Protein AF-A0A821YMR6-F1 (afdb_monomer_lite)

pLDDT: mean 78.86, std 21.85, range [21.28, 98.44]

Radius of gyration: 24.07 Å; chains: 1; bounding box: 68×60×54 Å

Secondary structure (DSSP, 8-state):
-GGG-TT--EEEEEEHHHHHHHHHHHTT-TTEEEEEEE-S-THHHHHHHTT-TTEEEEESSHHHHHHHHHHHHHHHHHHTTS--PPPGGG-----------------S----HHHHHTT---S----TTTTGGGSPP--HHHHHGGGTTTSTTHHHHHHHHHHT-SS-STT--HHHHHHHHHHT---SSGGGSHHHHHHHHHHTT-HHHHGGGHHHHHHHHHHHHHSPEEEEEEEEEESS--GGG--TT-EEEE-S-EEEES-GGGGGSTTTT-SSSSEEEEEEEEEEEEE-GGGSSSGGG-EEEEPTTEEEEEEEEEE-STTEEEEEEEEPP-S----

Structure (mmCIF, N/CA/C/O backbone):
data_AF-A0A821YMR6-F1
#
_entry.id   AF-A0A821YMR6-F1
#
loop_
_atom_site.group_PDB
_atom_site.id
_atom_site.type_symbol
_atom_site.label_atom_id
_atom_site.label_alt_id
_atom_site.label_comp_id
_atom_site.label_asym_id
_atom_site.label_entity_id
_atom_site.label_seq_id
_atom_site.pdbx_PDB_ins_code
_atom_site.Cartn_x
_atom_site.Cartn_y
_atom_site.Cartn_z
_atom_site.occupancy
_atom_site.B_iso_or_equiv
_atom_site.auth_seq_id
_atom_site.auth_comp_id
_atom_site.auth_asym_id
_atom_site.auth_atom_id
_atom_site.pdbx_PDB_model_num
ATOM 1 N N . PHE A 1 1 ? 23.263 -16.629 26.619 1.00 59.34 1 PHE A N 1
ATOM 2 C CA . PHE A 1 1 ? 22.147 -17.094 25.768 1.00 59.34 1 PHE A CA 1
ATOM 3 C C . PHE A 1 1 ? 22.398 -18.466 25.122 1.00 59.34 1 PHE A C 1
ATOM 5 O O . PHE A 1 1 ? 21.647 -19.379 25.415 1.00 59.34 1 PHE A O 1
ATOM 12 N N . ILE A 1 2 ? 23.428 -18.680 24.284 1.00 58.47 2 ILE A N 1
ATOM 13 C CA . ILE A 1 2 ? 23.652 -20.004 23.637 1.00 58.47 2 ILE A CA 1
ATOM 14 C C . ILE A 1 2 ? 23.765 -21.117 24.685 1.00 58.47 2 ILE A C 1
ATOM 16 O O . ILE A 1 2 ? 23.029 -22.096 24.641 1.00 58.47 2 ILE A O 1
ATOM 20 N N . GLN A 1 3 ? 24.600 -20.910 25.702 1.00 67.75 3 GLN A N 1
ATOM 21 C CA . GLN A 1 3 ? 24.808 -21.868 26.792 1.00 67.75 3 GLN A CA 1
ATOM 22 C C . GLN A 1 3 ? 23.525 -22.209 27.573 1.00 67.75 3 GLN A C 1
ATOM 24 O O . GLN A 1 3 ? 23.424 -23.306 28.110 1.00 67.75 3 GLN A O 1
ATOM 29 N N . SER A 1 4 ? 22.509 -21.333 27.590 1.00 64.88 4 SER A N 1
ATOM 30 C CA . SER A 1 4 ? 21.241 -21.606 28.282 1.00 64.88 4 SER A CA 1
ATOM 31 C C . SER A 1 4 ? 20.283 -22.500 27.479 1.00 64.88 4 SER A C 1
ATOM 33 O O . SER A 1 4 ? 19.196 -22.803 27.962 1.00 64.88 4 SER A O 1
ATOM 35 N N . LYS A 1 5 ? 20.651 -22.933 26.260 1.00 60.31 5 LYS A N 1
ATOM 36 C CA . LYS A 1 5 ? 19.846 -23.818 25.393 1.00 60.31 5 LYS A CA 1
ATOM 37 C C . LYS A 1 5 ? 20.672 -25.027 24.890 1.00 60.31 5 LYS A C 1
ATOM 39 O O . LYS A 1 5 ? 21.009 -25.091 23.707 1.00 60.31 5 LYS A O 1
ATOM 44 N N . PRO A 1 6 ? 21.006 -26.016 25.746 1.00 60.97 6 PRO A N 1
ATOM 45 C CA . PRO A 1 6 ? 21.974 -27.090 25.446 1.00 60.97 6 PRO A CA 1
ATOM 46 C C . PRO A 1 6 ? 21.580 -28.035 24.300 1.00 60.97 6 PRO A C 1
ATOM 48 O O . PRO A 1 6 ? 22.449 -28.624 23.669 1.00 60.97 6 PRO A O 1
ATOM 51 N N . LYS A 1 7 ? 20.282 -28.176 24.002 1.00 61.38 7 LYS A N 1
ATOM 52 C CA . LYS A 1 7 ? 19.762 -29.137 23.008 1.00 61.38 7 LYS A CA 1
ATOM 53 C C . LYS A 1 7 ? 19.418 -28.520 21.645 1.00 61.38 7 LYS A C 1
ATOM 55 O O . LYS A 1 7 ? 18.893 -29.218 20.780 1.00 61.38 7 LYS A O 1
ATOM 60 N N . VAL A 1 8 ? 19.674 -27.224 21.452 1.00 61.06 8 VAL A N 1
ATOM 61 C CA . VAL A 1 8 ? 19.276 -26.494 20.239 1.00 61.06 8 VAL A CA 1
ATOM 62 C C . VAL A 1 8 ? 20.513 -26.168 19.398 1.00 61.06 8 VAL A C 1
ATOM 64 O O . VAL A 1 8 ? 21.416 -25.505 19.909 1.00 61.06 8 VAL A O 1
ATOM 67 N N . PRO A 1 9 ? 20.584 -26.619 18.130 1.00 66.75 9 PRO A N 1
ATOM 68 C CA . PRO A 1 9 ? 21.651 -26.216 17.228 1.00 66.75 9 PRO A CA 1
ATOM 69 C C . PRO A 1 9 ? 21.413 -24.791 16.709 1.00 66.75 9 PRO A C 1
ATOM 71 O O . PRO A 1 9 ? 20.305 -24.450 16.299 1.00 66.75 9 PRO A O 1
ATOM 74 N N . PHE A 1 10 ? 22.468 -23.983 16.674 1.00 70.81 10 PHE A N 1
ATOM 75 C CA . PHE A 1 10 ? 22.462 -22.612 16.178 1.00 70.81 10 PHE A CA 1
ATOM 76 C C . PHE A 1 10 ? 23.208 -22.505 14.852 1.00 70.81 10 PHE A C 1
ATOM 78 O O . PHE A 1 10 ? 24.265 -23.116 14.657 1.00 70.81 10 PHE A O 1
ATOM 85 N N . LEU A 1 11 ? 22.663 -21.694 13.955 1.00 77.56 11 LEU A N 1
ATOM 86 C CA . LEU A 1 11 ? 23.368 -21.139 12.811 1.00 77.56 11 LEU A CA 1
ATOM 87 C C . LEU A 1 11 ? 23.563 -19.649 13.089 1.00 77.56 11 LEU A C 1
ATOM 89 O O . LEU A 1 11 ? 22.612 -18.984 13.493 1.00 77.56 11 LEU A O 1
ATOM 93 N N . ILE A 1 12 ? 24.780 -19.137 12.927 1.00 78.56 12 ILE A N 1
ATOM 94 C CA . ILE A 1 12 ? 25.110 -17.759 13.305 1.00 78.56 12 ILE A CA 1
ATOM 95 C C . ILE A 1 12 ? 25.585 -16.993 12.080 1.00 78.56 12 ILE A C 1
ATOM 97 O O . ILE A 1 12 ? 26.429 -17.480 11.336 1.00 78.56 12 ILE A O 1
ATOM 101 N N . ILE A 1 13 ? 25.075 -15.778 11.904 1.00 83.00 13 ILE A N 1
ATOM 102 C CA . ILE A 1 13 ? 25.558 -14.822 10.908 1.00 83.00 13 ILE A CA 1
ATOM 103 C C . ILE A 1 13 ? 26.282 -13.715 11.670 1.00 83.00 13 ILE A C 1
ATOM 105 O O . ILE A 1 13 ? 25.732 -13.149 12.614 1.00 83.00 13 ILE A O 1
ATOM 109 N N . VAL A 1 14 ? 27.526 -13.431 11.297 1.00 77.94 14 VAL A N 1
ATOM 110 C CA . VAL A 1 14 ? 28.363 -12.423 11.952 1.00 77.94 14 VAL A CA 1
ATOM 111 C C . VAL A 1 14 ? 28.819 -11.398 10.923 1.00 77.94 14 VAL A C 1
ATOM 113 O O . VAL A 1 14 ? 29.285 -11.756 9.845 1.00 77.94 14 VAL A O 1
ATOM 116 N N . SER A 1 15 ? 28.737 -10.114 11.270 1.00 77.56 15 SER A N 1
ATOM 117 C CA . SER A 1 15 ? 29.365 -9.054 10.480 1.00 77.56 15 SER A CA 1
ATOM 118 C C . SER A 1 15 ? 30.865 -9.298 10.333 1.00 77.56 15 SER A C 1
ATOM 120 O O . SER A 1 15 ? 31.538 -9.612 11.320 1.00 77.56 15 SER A O 1
ATOM 122 N N . GLY A 1 16 ? 31.427 -9.039 9.150 1.00 69.62 16 GLY A N 1
ATOM 123 C CA . GLY A 1 16 ? 32.880 -9.027 8.945 1.00 69.62 16 GLY A CA 1
ATOM 124 C C . GLY A 1 16 ? 33.624 -8.212 10.008 1.00 69.62 16 GLY A C 1
ATOM 125 O O . GLY A 1 16 ? 34.594 -8.706 10.586 1.00 69.62 16 GLY A O 1
ATOM 126 N N . ARG A 1 17 ? 33.095 -7.037 10.385 1.00 69.94 17 ARG A N 1
ATOM 127 C CA . ARG A 1 17 ? 33.699 -6.146 11.398 1.00 69.94 17 ARG A CA 1
ATOM 128 C C . ARG A 1 17 ? 33.839 -6.801 12.778 1.00 69.94 17 ARG A C 1
ATOM 130 O O . ARG A 1 17 ? 34.804 -6.531 13.484 1.00 69.94 17 ARG A O 1
ATOM 137 N N . LEU A 1 18 ? 32.904 -7.673 13.157 1.00 73.75 18 LEU A N 1
ATOM 138 C CA . LEU A 1 18 ? 32.861 -8.298 14.486 1.00 73.75 18 LEU A CA 1
ATOM 139 C C . LEU A 1 18 ? 33.377 -9.742 14.500 1.00 73.75 18 LEU A C 1
ATOM 141 O O . LEU A 1 18 ? 33.660 -10.281 15.572 1.00 73.75 18 LEU A O 1
ATOM 145 N N . SER A 1 19 ? 33.528 -10.360 13.327 1.00 76.62 19 SER A N 1
ATOM 146 C CA . SER A 1 19 ? 33.902 -11.769 13.165 1.00 76.62 19 SER A CA 1
ATOM 147 C C . SER A 1 19 ? 35.140 -12.154 13.981 1.00 76.62 19 SER A C 1
ATOM 149 O O . SER A 1 19 ? 35.080 -13.092 14.774 1.00 76.62 19 SER A O 1
ATOM 151 N N . ARG A 1 20 ? 36.222 -11.371 13.888 1.00 80.81 20 ARG A N 1
ATOM 152 C CA . ARG A 1 20 ? 37.493 -11.630 14.587 1.00 80.81 20 ARG A CA 1
ATOM 153 C C . ARG A 1 20 ? 37.401 -11.551 16.110 1.00 80.81 20 ARG A C 1
ATOM 155 O O . ARG A 1 20 ? 38.195 -12.186 16.789 1.00 80.81 20 ARG A O 1
ATOM 162 N N . LYS A 1 21 ? 36.433 -10.803 16.645 1.00 75.06 21 LYS A N 1
ATOM 163 C CA . LYS A 1 21 ? 36.208 -10.681 18.091 1.00 75.06 21 LYS A CA 1
ATOM 164 C C . LYS A 1 21 ? 35.269 -11.766 18.615 1.00 75.06 21 LYS A C 1
ATOM 166 O O . LYS A 1 21 ? 35.456 -12.263 19.719 1.00 75.06 21 LYS A O 1
ATOM 171 N N . ILE A 1 22 ? 34.241 -12.120 17.846 1.00 77.50 22 ILE A N 1
ATOM 172 C CA . ILE A 1 22 ? 33.175 -13.017 18.307 1.00 77.50 22 ILE A CA 1
ATOM 173 C C . ILE A 1 22 ? 33.545 -14.484 18.088 1.00 77.50 22 ILE A C 1
ATOM 175 O O . ILE A 1 22 ? 33.398 -15.285 19.007 1.00 77.50 22 ILE A O 1
ATOM 179 N N . ILE A 1 23 ? 34.034 -14.841 16.898 1.00 82.69 23 ILE A N 1
ATOM 180 C CA . ILE A 1 23 ? 34.231 -16.241 16.492 1.00 82.69 23 ILE A CA 1
ATOM 181 C C . ILE A 1 23 ? 35.179 -17.016 17.419 1.00 82.69 23 ILE A C 1
ATOM 183 O O . ILE A 1 23 ? 34.781 -18.119 17.798 1.00 82.69 23 ILE A O 1
ATOM 187 N N . PRO A 1 24 ? 36.333 -16.475 17.875 1.00 86.50 24 PRO A N 1
ATOM 188 C CA . PRO A 1 24 ? 37.213 -17.173 18.820 1.00 86.50 24 PRO A CA 1
ATOM 189 C C . PRO A 1 24 ? 36.516 -17.606 20.118 1.00 86.50 24 PRO A C 1
ATOM 191 O O . PRO A 1 24 ? 36.874 -18.613 20.708 1.00 86.50 24 PRO A O 1
ATOM 194 N N . ASN A 1 25 ? 35.475 -16.885 20.540 1.00 81.44 25 ASN A N 1
ATOM 195 C CA . ASN A 1 25 ? 34.766 -17.163 21.789 1.00 81.44 25 ASN A CA 1
ATOM 196 C C . ASN A 1 25 ? 33.625 -18.178 21.634 1.00 81.44 25 ASN A C 1
ATOM 198 O O . ASN A 1 25 ? 33.058 -18.623 22.630 1.00 81.44 25 ASN A O 1
ATOM 202 N N . ILE A 1 26 ? 33.230 -18.500 20.398 1.00 78.81 26 ILE A N 1
ATOM 203 C CA . ILE A 1 26 ? 32.030 -19.305 20.141 1.00 78.81 26 ILE A CA 1
ATOM 204 C C . ILE A 1 26 ? 32.294 -20.534 19.268 1.00 78.81 26 ILE A C 1
ATOM 206 O O . ILE A 1 26 ? 31.517 -21.481 19.325 1.00 78.81 26 ILE A O 1
ATOM 210 N N . HIS A 1 27 ? 33.367 -20.571 18.471 1.00 82.50 27 HIS A N 1
ATOM 211 C CA . HIS A 1 27 ? 33.569 -21.637 17.479 1.00 82.50 27 HIS A CA 1
ATOM 212 C C . HIS A 1 27 ? 33.627 -23.049 18.088 1.00 82.50 27 HIS A C 1
ATOM 214 O O . HIS A 1 27 ? 33.231 -24.017 17.439 1.00 82.50 27 HIS A O 1
ATOM 220 N N . GLU A 1 28 ? 34.049 -23.197 19.341 1.00 84.06 28 GLU A N 1
ATOM 221 C CA . GLU A 1 28 ? 34.133 -24.506 19.999 1.00 84.06 28 GLU A CA 1
ATOM 222 C C . GLU A 1 28 ? 32.788 -25.005 20.535 1.00 84.06 28 GLU A C 1
ATOM 224 O O . GLU A 1 28 ? 32.605 -26.210 20.707 1.00 84.06 28 GLU A O 1
ATOM 229 N N . LEU A 1 29 ? 31.795 -24.126 20.710 1.00 79.81 29 LEU A N 1
ATOM 230 C CA . LEU A 1 29 ? 30.510 -24.506 21.298 1.00 79.81 29 LEU A CA 1
ATOM 231 C C . LEU A 1 29 ? 29.825 -25.578 20.444 1.00 79.81 29 LEU A C 1
ATOM 233 O O . LEU A 1 29 ? 29.532 -25.366 19.264 1.00 79.81 29 LEU A O 1
ATOM 237 N N . GLN A 1 30 ? 29.539 -26.734 21.046 1.00 79.75 30 GLN A N 1
ATOM 238 C CA . GLN A 1 30 ? 28.907 -27.876 20.368 1.00 79.75 30 GLN A CA 1
ATOM 239 C C . GLN A 1 30 ? 27.541 -27.526 19.766 1.00 79.75 30 GLN A C 1
ATOM 241 O O . GLN A 1 30 ? 27.125 -28.098 18.765 1.00 79.75 30 GLN A O 1
ATOM 246 N N . GLN A 1 31 ? 26.864 -26.545 20.359 1.00 73.44 31 GLN A N 1
ATOM 247 C CA . GLN A 1 31 ? 25.560 -26.065 19.922 1.00 73.44 31 GLN A CA 1
ATOM 248 C C . GLN A 1 31 ? 25.645 -25.268 18.618 1.00 73.44 31 GLN A C 1
ATOM 250 O O . GLN A 1 31 ? 24.635 -25.093 17.951 1.00 73.44 31 GLN A O 1
ATOM 255 N N . ILE A 1 32 ? 26.819 -24.769 18.228 1.00 79.19 32 ILE A N 1
ATOM 256 C CA . ILE A 1 32 ? 26.974 -24.059 16.960 1.00 79.19 32 ILE A CA 1
ATOM 257 C C . ILE A 1 32 ? 27.183 -25.083 15.858 1.00 79.19 32 ILE A C 1
ATOM 259 O O . ILE A 1 32 ? 28.172 -25.811 15.833 1.00 79.19 32 ILE A O 1
ATOM 263 N N . SER A 1 33 ? 26.229 -25.111 14.936 1.00 77.69 33 SER A N 1
ATOM 264 C CA . SER A 1 33 ? 26.260 -25.975 13.765 1.00 77.69 33 SER A CA 1
ATOM 265 C C . SER A 1 33 ? 27.043 -25.338 12.617 1.00 77.69 33 SER A C 1
ATOM 267 O O . SER A 1 33 ? 27.719 -26.049 11.875 1.00 77.69 33 SER A O 1
ATOM 269 N N . GLY A 1 34 ? 26.976 -24.014 12.464 1.00 80.75 34 GLY A N 1
ATOM 270 C CA . GLY A 1 34 ? 27.631 -23.291 11.379 1.00 80.75 34 GLY A CA 1
ATOM 271 C C . GLY A 1 34 ? 27.639 -21.783 11.585 1.00 80.75 34 GLY A C 1
ATOM 272 O O . GLY A 1 34 ? 26.757 -21.234 12.249 1.00 80.75 34 GLY A O 1
ATOM 273 N N . ILE A 1 35 ? 28.644 -21.133 11.007 1.00 84.25 35 ILE A N 1
ATOM 274 C CA . ILE A 1 35 ? 28.864 -19.690 11.074 1.00 84.25 35 ILE A CA 1
ATOM 275 C C . ILE A 1 35 ? 29.013 -19.141 9.651 1.00 84.25 35 ILE A C 1
ATOM 277 O O . ILE A 1 35 ? 29.785 -19.671 8.854 1.00 84.25 35 ILE A O 1
ATOM 281 N N . TYR A 1 36 ? 28.300 -18.063 9.354 1.00 85.31 36 TYR A N 1
ATOM 282 C CA . TYR A 1 36 ? 28.431 -17.267 8.141 1.00 85.31 36 TYR A CA 1
ATOM 283 C C . TYR A 1 36 ? 29.008 -15.903 8.485 1.00 85.31 36 TYR A C 1
ATOM 285 O O . TYR A 1 36 ? 28.562 -15.266 9.438 1.00 85.31 36 TYR A O 1
ATOM 293 N N . ILE A 1 37 ? 29.988 -15.444 7.713 1.00 82.81 37 ILE A N 1
ATOM 294 C CA . ILE A 1 37 ? 30.511 -14.082 7.830 1.00 82.81 37 ILE A CA 1
ATOM 295 C C . ILE A 1 37 ? 29.933 -13.267 6.681 1.00 82.81 37 ILE A C 1
ATOM 297 O O . ILE A 1 37 ? 30.232 -13.560 5.531 1.00 82.81 37 ILE A O 1
ATOM 301 N N . PHE A 1 38 ? 29.132 -12.248 6.980 1.00 81.31 38 PHE A N 1
ATOM 302 C CA . PHE A 1 38 ? 28.606 -11.335 5.966 1.00 81.31 38 PHE A CA 1
ATOM 303 C C . PHE A 1 38 ? 29.474 -10.074 5.905 1.00 81.31 38 PHE A C 1
ATOM 305 O O . PHE A 1 38 ? 29.615 -9.356 6.904 1.00 81.31 38 PHE A O 1
ATOM 312 N N . CYS A 1 39 ? 30.143 -9.848 4.773 1.00 73.81 39 CYS A N 1
ATOM 313 C CA . CYS A 1 39 ? 31.131 -8.782 4.628 1.00 73.81 39 CYS A CA 1
ATOM 314 C C . CYS A 1 39 ? 31.361 -8.397 3.165 1.00 73.81 39 CYS A C 1
ATOM 316 O O . CYS A 1 39 ? 31.607 -9.263 2.337 1.00 73.81 39 CYS A O 1
ATOM 318 N N . LEU A 1 40 ? 31.429 -7.090 2.890 1.00 70.38 40 LEU A N 1
ATOM 319 C CA . LEU A 1 40 ? 31.759 -6.544 1.567 1.00 70.38 40 LEU A CA 1
ATOM 320 C C . LEU A 1 40 ? 33.207 -6.821 1.116 1.00 70.38 40 LEU A C 1
ATOM 322 O O . LEU A 1 40 ? 33.534 -6.656 -0.052 1.00 70.38 40 LEU A O 1
ATOM 326 N N . ASN A 1 41 ? 34.092 -7.231 2.032 1.00 74.50 41 ASN A N 1
ATOM 327 C CA . ASN A 1 41 ? 35.499 -7.502 1.742 1.00 74.50 41 ASN A CA 1
ATOM 328 C C . ASN A 1 41 ? 35.876 -8.920 2.189 1.00 74.50 41 ASN A C 1
ATOM 330 O O . ASN A 1 41 ? 36.356 -9.144 3.306 1.00 74.50 41 ASN A O 1
ATOM 334 N N . LYS A 1 42 ? 35.639 -9.883 1.293 1.00 80.50 42 LYS A N 1
ATOM 335 C CA . LYS A 1 42 ? 35.897 -11.310 1.517 1.00 80.50 42 LYS A CA 1
ATOM 336 C C . LYS A 1 42 ? 37.366 -11.597 1.841 1.00 80.50 42 LYS A C 1
ATOM 338 O O . LYS A 1 42 ? 37.650 -12.304 2.812 1.00 80.50 42 LYS A O 1
ATOM 343 N N . SER A 1 43 ? 38.287 -10.992 1.091 1.00 78.25 43 SER A N 1
ATOM 344 C CA . SER A 1 43 ? 39.731 -11.243 1.181 1.00 78.25 43 SER A CA 1
ATOM 345 C C . SER A 1 43 ? 40.293 -10.984 2.581 1.00 78.25 43 SER A C 1
ATOM 347 O O . SER A 1 43 ? 41.182 -11.694 3.039 1.00 78.25 43 SER A O 1
ATOM 349 N N . ARG A 1 44 ? 39.722 -10.025 3.326 1.00 77.62 44 ARG A N 1
ATOM 350 C CA . ARG A 1 44 ? 40.140 -9.696 4.703 1.00 77.62 44 ARG A CA 1
ATOM 351 C C . ARG A 1 44 ? 39.913 -10.830 5.715 1.00 77.62 44 ARG A C 1
ATOM 353 O O . ARG A 1 44 ? 40.525 -10.836 6.792 1.00 77.62 44 ARG A O 1
ATOM 360 N N . HIS A 1 45 ? 39.011 -11.759 5.410 1.00 80.56 45 HIS A N 1
ATOM 361 C CA . HIS A 1 45 ? 38.605 -12.829 6.319 1.00 80.56 45 HIS A CA 1
ATOM 362 C C . HIS A 1 45 ? 38.933 -14.229 5.798 1.00 80.56 45 HIS A C 1
ATOM 364 O O . HIS A 1 45 ? 38.889 -15.162 6.593 1.00 80.56 45 HIS A O 1
ATOM 370 N N . GLU A 1 46 ? 39.285 -14.380 4.519 1.00 80.31 46 GLU A N 1
ATOM 371 C CA . GLU A 1 46 ? 39.427 -15.678 3.849 1.00 80.31 46 GLU A CA 1
ATOM 372 C C . GLU A 1 46 ? 40.479 -16.570 4.516 1.00 80.31 46 GLU A C 1
ATOM 374 O O . GLU A 1 46 ? 40.120 -17.621 5.039 1.00 80.31 46 GLU A O 1
ATOM 379 N N . GLU A 1 47 ? 41.724 -16.109 4.630 1.00 83.94 47 GLU A N 1
ATOM 380 C CA . GLU A 1 47 ? 42.816 -16.859 5.270 1.00 83.94 47 GLU A CA 1
ATOM 381 C C . GLU A 1 47 ? 42.546 -17.122 6.762 1.00 83.94 47 GLU A C 1
ATOM 383 O O . GLU A 1 47 ? 42.586 -18.257 7.231 1.00 83.94 47 GLU A O 1
ATOM 388 N N . TRP A 1 48 ? 42.163 -16.082 7.509 1.00 89.06 48 TRP A N 1
ATOM 389 C CA . TRP A 1 48 ? 41.884 -16.189 8.945 1.00 89.06 48 TRP A CA 1
ATOM 390 C C . TRP A 1 48 ? 40.718 -17.137 9.262 1.00 89.06 48 TRP A C 1
ATOM 392 O O . TRP A 1 48 ? 40.704 -17.751 10.327 1.00 89.06 48 TRP A O 1
ATOM 402 N N . SER A 1 49 ? 39.731 -17.257 8.372 1.00 88.25 49 SER A N 1
ATOM 403 C CA . SER A 1 49 ? 38.563 -18.112 8.594 1.00 88.25 49 SER A CA 1
ATOM 404 C C . SER A 1 49 ? 38.868 -19.606 8.480 1.00 88.25 49 SER A C 1
ATOM 406 O O . SER A 1 49 ? 38.166 -20.408 9.093 1.00 88.25 49 SER A O 1
ATOM 408 N N . GLN A 1 50 ? 39.929 -19.985 7.758 1.00 87.81 50 GLN A N 1
ATOM 409 C CA . GLN A 1 50 ? 40.268 -21.387 7.486 1.00 87.81 50 GLN A CA 1
ATOM 410 C C . GLN A 1 50 ? 40.580 -22.183 8.757 1.00 87.81 50 GLN A C 1
ATOM 412 O O . GLN A 1 50 ? 40.326 -23.383 8.809 1.00 87.81 50 GLN A O 1
ATOM 417 N N . GLN A 1 51 ? 41.060 -21.517 9.810 1.00 91.56 51 GLN A N 1
ATOM 418 C CA . GLN A 1 51 ? 41.330 -22.160 11.099 1.00 91.56 51 GLN A CA 1
ATOM 419 C C . GLN A 1 51 ? 40.055 -22.546 11.876 1.00 91.56 51 GLN A C 1
ATOM 421 O O . GLN A 1 51 ? 40.136 -23.265 12.870 1.00 91.56 51 GLN A O 1
ATOM 426 N N . TYR A 1 52 ? 38.872 -22.084 11.450 1.00 91.88 52 TYR A N 1
ATOM 427 C CA . TYR A 1 52 ? 37.605 -22.353 12.129 1.00 91.88 52 TYR A CA 1
ATOM 428 C C . TYR A 1 52 ? 36.700 -23.249 11.270 1.00 91.88 52 TYR A C 1
ATOM 430 O O . TYR A 1 52 ? 35.954 -22.750 10.425 1.00 91.88 52 TYR A O 1
ATOM 438 N N . PRO A 1 53 ? 36.649 -24.568 11.532 1.00 87.69 53 PRO A N 1
ATOM 439 C CA . PRO A 1 53 ? 35.965 -25.532 10.661 1.00 87.69 53 PRO A CA 1
ATOM 440 C C . PRO A 1 53 ? 34.442 -25.343 10.590 1.00 87.69 53 PRO A C 1
ATOM 442 O O . PRO A 1 53 ? 33.787 -25.850 9.685 1.00 87.69 53 PRO A O 1
ATOM 445 N N . LYS A 1 54 ? 33.854 -24.616 11.548 1.00 87.88 54 LYS A N 1
ATOM 446 C CA . LYS A 1 54 ? 32.417 -24.309 11.561 1.00 87.88 54 LYS A CA 1
ATOM 447 C C . LYS A 1 54 ? 32.054 -23.080 10.727 1.00 87.88 54 LYS A C 1
ATOM 449 O O . LYS A 1 54 ? 30.863 -22.804 10.582 1.00 87.88 54 LYS A O 1
ATOM 454 N N . ILE A 1 55 ? 33.024 -22.337 10.190 1.00 90.31 55 ILE A N 1
ATOM 455 C CA . ILE A 1 55 ? 32.738 -21.257 9.243 1.00 90.31 55 ILE A CA 1
ATOM 456 C C . ILE A 1 55 ? 32.393 -21.884 7.892 1.00 90.31 55 ILE A C 1
ATOM 458 O O . ILE A 1 55 ? 33.222 -22.525 7.257 1.00 90.31 55 ILE A O 1
ATOM 462 N N . ARG A 1 56 ? 31.149 -21.697 7.449 1.00 86.06 56 ARG A N 1
ATOM 463 C CA . ARG A 1 56 ? 30.619 -22.286 6.209 1.00 86.06 56 ARG A CA 1
ATOM 464 C C . ARG A 1 56 ? 30.788 -21.383 4.993 1.00 86.06 56 ARG A C 1
ATOM 466 O O . ARG A 1 56 ? 30.709 -21.843 3.851 1.00 86.06 56 ARG A O 1
ATOM 473 N N . GLY A 1 57 ? 31.004 -20.092 5.215 1.00 85.38 57 GLY A N 1
ATOM 474 C CA . GLY A 1 57 ? 31.285 -19.150 4.143 1.00 85.38 57 GLY A CA 1
ATOM 475 C C . GLY A 1 57 ? 31.472 -17.722 4.625 1.00 85.38 57 GLY A C 1
ATOM 476 O O . GLY A 1 57 ? 30.877 -17.300 5.620 1.00 85.38 57 GLY A O 1
ATOM 477 N N . ILE A 1 58 ? 32.284 -16.990 3.869 1.00 87.94 58 ILE A N 1
ATOM 478 C CA . ILE A 1 58 ? 32.343 -15.532 3.893 1.00 87.94 58 ILE A CA 1
ATOM 479 C C . ILE A 1 58 ? 31.609 -15.061 2.650 1.00 87.94 58 ILE A C 1
ATOM 481 O O . ILE A 1 58 ? 31.992 -15.433 1.541 1.00 87.94 58 ILE A O 1
ATOM 485 N N . ILE A 1 59 ? 30.544 -14.303 2.856 1.00 82.88 59 ILE A N 1
ATOM 486 C CA . ILE A 1 59 ? 29.563 -13.977 1.836 1.00 82.88 59 ILE A CA 1
ATOM 487 C C . ILE A 1 59 ? 29.488 -12.464 1.673 1.00 82.88 59 ILE A C 1
ATOM 489 O O . ILE A 1 59 ? 29.392 -11.733 2.662 1.00 82.88 59 ILE A O 1
ATOM 493 N N . VAL A 1 60 ? 29.552 -12.025 0.419 1.00 75.31 60 VAL A N 1
ATOM 494 C CA . VAL A 1 60 ? 29.506 -10.612 0.021 1.00 75.31 60 VAL A CA 1
ATOM 495 C C . VAL A 1 60 ? 28.082 -10.224 -0.359 1.00 75.31 60 VAL A C 1
ATOM 497 O O . VAL A 1 60 ? 27.584 -9.194 0.086 1.00 75.31 60 VAL A O 1
ATOM 500 N N . GLU A 1 61 ? 27.414 -11.095 -1.118 1.00 68.50 61 GLU A N 1
ATOM 501 C CA . GLU A 1 61 ? 26.084 -10.856 -1.668 1.00 68.50 61 GLU A CA 1
ATOM 502 C C . GLU A 1 61 ? 24.983 -11.450 -0.790 1.00 68.50 61 GLU A C 1
ATOM 504 O O . GLU A 1 61 ? 25.041 -12.606 -0.358 1.00 68.50 61 GLU A O 1
ATOM 509 N N . LEU A 1 62 ? 23.935 -10.669 -0.540 1.00 63.94 62 LEU A N 1
ATOM 510 C CA . LEU A 1 62 ? 22.824 -11.087 0.316 1.00 63.94 62 LEU A CA 1
ATOM 511 C C . LEU A 1 62 ? 22.091 -12.318 -0.247 1.00 63.94 62 LEU A C 1
ATOM 513 O O . LEU A 1 62 ? 21.766 -13.244 0.499 1.00 63.94 62 LEU A O 1
ATOM 517 N N . ASP A 1 63 ? 21.889 -12.372 -1.563 1.00 61.00 63 ASP A N 1
ATOM 518 C CA . ASP A 1 63 ? 21.220 -13.500 -2.219 1.00 61.00 63 ASP A CA 1
ATOM 519 C C . ASP A 1 63 ? 22.024 -14.800 -2.104 1.00 61.00 63 ASP A C 1
ATOM 521 O O . ASP A 1 63 ? 21.457 -15.878 -1.887 1.00 61.00 63 ASP A O 1
ATOM 525 N N . GLU A 1 64 ? 23.356 -14.707 -2.169 1.00 71.94 64 GLU A N 1
ATOM 526 C CA . GLU A 1 64 ? 24.246 -15.845 -1.939 1.00 71.94 64 GLU A CA 1
ATOM 527 C C . GLU A 1 64 ? 24.110 -16.345 -0.494 1.00 71.94 64 GLU A C 1
ATOM 529 O O . GLU A 1 64 ? 23.995 -17.553 -0.262 1.00 71.94 64 GLU A O 1
ATOM 534 N N . LEU A 1 65 ? 24.046 -15.426 0.479 1.00 73.19 65 LEU A N 1
ATOM 535 C CA . LEU A 1 65 ? 23.913 -15.764 1.898 1.00 73.19 65 LEU A CA 1
ATOM 536 C C . LEU A 1 65 ? 22.607 -16.521 2.138 1.00 73.19 65 LEU A C 1
ATOM 538 O O . LEU A 1 65 ? 22.604 -17.598 2.739 1.00 73.19 65 LEU A O 1
ATOM 542 N N . ILE A 1 66 ? 21.505 -15.990 1.612 1.00 66.06 66 ILE A N 1
ATOM 543 C CA . ILE A 1 66 ? 20.179 -16.598 1.712 1.00 66.06 66 ILE A CA 1
ATOM 544 C C . ILE A 1 66 ? 20.167 -17.981 1.049 1.00 66.06 66 ILE A C 1
ATOM 546 O O . ILE A 1 66 ? 19.674 -18.948 1.639 1.00 66.06 66 ILE A O 1
ATOM 550 N N . SER A 1 67 ? 20.721 -18.103 -0.160 1.00 67.94 67 SER A N 1
ATOM 551 C CA . SER A 1 67 ? 20.800 -19.372 -0.891 1.00 67.94 67 SER A CA 1
ATOM 552 C C . SER A 1 67 ? 21.558 -20.437 -0.093 1.00 67.94 67 SER A C 1
ATOM 554 O O . SER A 1 67 ? 21.082 -21.569 0.070 1.00 67.94 67 SER A O 1
ATOM 556 N N . LYS A 1 68 ? 22.697 -20.061 0.496 1.00 73.50 68 LYS A N 1
ATOM 557 C CA . LYS A 1 68 ? 23.560 -20.983 1.235 1.00 73.50 68 LYS A CA 1
ATOM 558 C C . LYS A 1 68 ? 22.944 -21.428 2.561 1.00 73.50 68 LYS A C 1
ATOM 560 O O . LYS A 1 68 ? 22.935 -22.621 2.863 1.00 73.50 68 LYS A O 1
ATOM 565 N N . ILE A 1 69 ? 22.301 -20.511 3.285 1.00 74.19 69 ILE A N 1
ATOM 566 C CA . ILE A 1 69 ? 21.540 -20.834 4.501 1.00 74.19 69 ILE A CA 1
ATOM 567 C C . ILE A 1 69 ? 20.386 -21.794 4.187 1.00 74.19 69 ILE A C 1
ATOM 569 O O . ILE A 1 69 ? 20.191 -22.778 4.903 1.00 74.19 69 ILE A O 1
ATOM 573 N N . ARG A 1 70 ? 19.638 -21.565 3.098 1.00 71.00 70 ARG A N 1
ATOM 574 C CA . ARG A 1 70 ? 18.551 -22.468 2.673 1.00 71.00 70 ARG A CA 1
ATOM 575 C C . ARG A 1 70 ? 19.067 -23.860 2.327 1.00 71.00 70 ARG A C 1
ATOM 577 O O . ARG A 1 70 ? 18.443 -24.847 2.719 1.00 71.00 70 ARG A O 1
ATOM 584 N N . SER A 1 71 ? 20.177 -23.943 1.596 1.00 72.06 71 SER A N 1
ATOM 585 C CA . SER A 1 71 ? 20.815 -25.217 1.251 1.00 72.06 71 SER A CA 1
ATOM 586 C C . SER A 1 71 ? 21.188 -26.002 2.508 1.00 72.06 71 SER A C 1
ATOM 588 O O . SER A 1 71 ? 20.806 -27.164 2.667 1.00 72.06 71 SER A O 1
ATOM 590 N N . ASP A 1 72 ? 21.823 -25.330 3.465 1.00 70.06 72 ASP A N 1
ATOM 591 C CA . ASP A 1 72 ? 22.220 -25.938 4.725 1.00 70.06 72 ASP A CA 1
ATOM 592 C C . ASP A 1 72 ? 21.028 -26.426 5.540 1.00 70.06 72 ASP A C 1
ATOM 594 O O . ASP A 1 72 ? 21.017 -27.570 5.986 1.00 70.06 72 ASP A O 1
ATOM 598 N N . LEU A 1 73 ? 19.990 -25.605 5.706 1.00 64.38 73 LEU A N 1
ATOM 599 C CA . LEU A 1 73 ? 18.791 -26.005 6.445 1.00 64.38 73 LEU A CA 1
ATOM 600 C C . LEU A 1 73 ? 18.135 -27.254 5.832 1.00 64.38 73 LEU A C 1
ATOM 602 O O . LEU A 1 73 ? 17.712 -28.150 6.567 1.00 64.38 73 LEU A O 1
ATOM 606 N N . ARG A 1 74 ? 18.116 -27.367 4.495 1.00 63.31 74 ARG A N 1
ATOM 607 C CA . ARG A 1 74 ? 17.621 -28.564 3.793 1.00 63.31 74 ARG A CA 1
ATOM 608 C C . ARG A 1 74 ? 18.486 -29.794 4.072 1.00 63.31 74 ARG A C 1
ATOM 610 O O . ARG A 1 74 ? 17.940 -30.870 4.309 1.00 63.31 74 ARG A O 1
ATOM 617 N N . MET A 1 75 ? 19.810 -29.650 4.068 1.00 62.47 75 MET A N 1
ATOM 618 C CA . MET A 1 75 ? 20.734 -30.744 4.392 1.00 62.47 75 MET A CA 1
ATOM 619 C C . MET A 1 75 ? 20.587 -31.200 5.850 1.00 62.47 75 MET A C 1
ATOM 621 O O . MET A 1 75 ? 20.554 -32.399 6.125 1.00 62.47 75 MET A O 1
ATOM 625 N N . PHE A 1 76 ? 20.397 -30.260 6.782 1.00 59.62 76 PHE A N 1
ATOM 626 C CA . PHE A 1 76 ? 20.127 -30.563 8.191 1.00 59.62 76 PHE A CA 1
ATOM 627 C C . PHE A 1 76 ? 18.817 -31.330 8.394 1.00 59.62 76 PHE A C 1
ATOM 629 O O . PHE A 1 76 ? 18.782 -32.268 9.192 1.00 59.62 76 PHE A O 1
ATOM 636 N N . ALA A 1 77 ? 17.756 -30.967 7.667 1.00 54.28 77 ALA A N 1
ATOM 637 C CA . ALA A 1 77 ? 16.476 -31.672 7.728 1.00 54.28 77 ALA A CA 1
ATOM 638 C C . ALA A 1 77 ? 16.584 -33.113 7.199 1.00 54.28 77 ALA A C 1
ATOM 640 O O . ALA A 1 77 ? 16.053 -34.035 7.815 1.00 54.28 77 ALA A O 1
ATOM 641 N N . LYS A 1 78 ? 17.324 -33.324 6.100 1.00 54.53 78 LYS A N 1
ATOM 642 C CA . LYS A 1 78 ? 17.543 -34.657 5.512 1.00 54.53 78 LYS A CA 1
ATOM 643 C C . LYS A 1 78 ? 18.346 -35.587 6.430 1.00 54.53 78 LYS A C 1
ATOM 645 O O . LYS A 1 78 ? 17.983 -36.749 6.579 1.00 54.53 78 LYS A O 1
ATOM 650 N N . ASN A 1 79 ? 19.385 -35.078 7.093 1.00 54.31 79 ASN A N 1
ATOM 651 C CA . ASN A 1 79 ? 20.280 -35.894 7.926 1.00 54.31 79 ASN A CA 1
ATOM 652 C C . ASN A 1 79 ? 19.667 -36.348 9.265 1.00 54.31 79 ASN A C 1
ATOM 654 O O . ASN A 1 79 ? 20.178 -37.280 9.878 1.00 54.31 79 ASN A O 1
ATOM 658 N N . LYS A 1 80 ? 18.578 -35.721 9.736 1.00 51.75 80 LYS A N 1
ATOM 659 C CA . LYS A 1 80 ? 17.898 -36.100 10.991 1.00 51.75 80 LYS A CA 1
ATOM 660 C C . LYS A 1 80 ? 16.833 -37.195 10.844 1.00 51.75 80 LYS A C 1
ATOM 662 O O . LYS A 1 80 ? 16.200 -37.527 11.842 1.00 51.75 80 LYS A O 1
ATOM 667 N N . GLY A 1 81 ? 16.626 -37.755 9.646 1.00 41.56 81 GLY A N 1
ATOM 668 C CA . GLY A 1 81 ? 15.765 -38.930 9.440 1.00 41.56 81 GLY A CA 1
ATOM 669 C C . GLY A 1 81 ? 14.335 -38.793 9.985 1.00 41.56 81 GLY A C 1
ATOM 670 O O . GLY A 1 81 ? 13.744 -39.776 10.419 1.00 41.56 81 GLY A O 1
ATOM 671 N N . SER A 1 82 ? 13.781 -37.580 10.043 1.00 36.97 82 SER A N 1
ATOM 672 C CA . SER A 1 82 ? 12.455 -37.331 10.610 1.00 36.97 82 SER A CA 1
ATOM 673 C C . SER A 1 82 ? 11.810 -36.101 9.992 1.00 36.97 82 SER A C 1
ATOM 675 O O . SER A 1 82 ? 12.439 -35.054 9.843 1.00 36.97 82 SER A O 1
ATOM 677 N N . THR A 1 83 ? 10.516 -36.230 9.709 1.00 36.59 83 THR A N 1
ATOM 678 C CA . THR A 1 83 ? 9.530 -35.177 9.437 1.00 36.59 83 THR A CA 1
ATOM 679 C C . THR A 1 83 ? 9.348 -34.264 10.660 1.00 36.59 83 THR A C 1
ATOM 681 O O . THR A 1 83 ? 8.263 -34.153 11.229 1.00 36.59 83 THR A O 1
ATOM 684 N N . ALA A 1 84 ? 10.429 -33.638 11.121 1.00 30.42 84 ALA A N 1
ATOM 685 C CA . ALA A 1 84 ? 10.428 -32.739 12.261 1.00 30.42 84 ALA A CA 1
ATOM 686 C C . ALA A 1 84 ? 10.139 -31.311 11.783 1.00 30.42 84 ALA A C 1
ATOM 688 O O . ALA A 1 84 ? 10.994 -30.654 11.187 1.00 30.42 84 ALA A O 1
ATOM 689 N N . LYS A 1 85 ? 8.925 -30.825 12.064 1.00 33.47 85 LYS A N 1
ATOM 690 C CA . LYS A 1 85 ? 8.602 -29.394 12.014 1.00 33.47 85 LYS A CA 1
ATOM 691 C C . LYS A 1 85 ? 9.544 -28.659 12.973 1.00 33.47 85 LYS A C 1
ATOM 693 O O . LYS A 1 85 ? 9.521 -28.900 14.178 1.00 33.47 85 LYS A O 1
ATOM 698 N N . ILE A 1 86 ? 10.389 -27.785 12.434 1.00 32.59 86 ILE A N 1
ATOM 699 C CA . ILE A 1 86 ? 11.230 -26.883 13.223 1.00 32.59 86 ILE A CA 1
ATOM 700 C C . ILE A 1 86 ? 10.294 -25.854 13.866 1.00 32.59 86 ILE A C 1
ATOM 702 O O . ILE A 1 86 ? 9.593 -25.140 13.156 1.00 32.59 86 ILE A O 1
ATOM 706 N N . ALA A 1 87 ? 10.248 -25.794 15.199 1.00 29.48 87 ALA A N 1
ATOM 707 C CA . ALA A 1 87 ? 9.438 -24.803 15.900 1.00 29.48 87 ALA A CA 1
ATOM 708 C C . ALA A 1 87 ? 10.029 -23.384 15.701 1.00 29.48 87 ALA A C 1
ATOM 710 O O . ALA A 1 87 ? 11.228 -23.198 15.957 1.00 29.48 87 ALA A O 1
ATOM 711 N N . PRO A 1 88 ? 9.219 -22.385 15.294 1.00 32.81 88 PRO A N 1
ATOM 712 C CA . PRO A 1 88 ? 9.679 -21.033 14.939 1.00 32.81 88 PRO A CA 1
ATOM 713 C C . PRO A 1 88 ? 10.310 -20.245 16.102 1.00 32.81 88 PRO A C 1
ATOM 715 O O . PRO A 1 88 ? 11.075 -19.314 15.883 1.00 32.81 88 PRO A O 1
ATOM 718 N N . SER A 1 89 ? 10.113 -20.671 17.352 1.00 31.72 89 SER A N 1
ATOM 719 C CA . SER A 1 89 ? 10.638 -20.021 18.565 1.00 31.72 89 SER A CA 1
ATOM 720 C C . SER A 1 89 ? 12.138 -20.242 18.853 1.00 31.72 89 SER A C 1
ATOM 722 O O . SER A 1 89 ? 12.639 -19.845 19.910 1.00 31.72 89 SER A O 1
ATOM 724 N N . SER A 1 90 ? 12.884 -20.889 17.952 1.00 31.39 90 SER A N 1
ATOM 725 C CA . SER A 1 90 ? 14.277 -21.294 18.218 1.00 31.39 90 SER A CA 1
ATOM 726 C C . SER A 1 90 ? 15.342 -20.300 17.740 1.00 31.39 90 SER A C 1
ATOM 728 O O . SER A 1 90 ? 16.511 -20.459 18.094 1.00 31.39 90 SER A O 1
ATOM 730 N N . ILE A 1 91 ? 14.966 -19.265 16.983 1.00 34.91 91 ILE A N 1
ATOM 731 C CA . ILE A 1 91 ? 15.886 -18.219 16.520 1.00 34.91 91 ILE A CA 1
ATOM 732 C C . ILE A 1 91 ? 15.878 -17.096 17.556 1.00 34.91 91 ILE A C 1
ATOM 734 O O . ILE A 1 91 ? 14.840 -16.530 17.876 1.00 34.91 91 ILE A O 1
ATOM 738 N N . THR A 1 92 ? 17.030 -16.787 18.138 1.00 33.28 92 THR A N 1
ATOM 739 C CA . THR A 1 92 ? 17.161 -15.634 19.031 1.00 33.28 92 THR A CA 1
ATOM 740 C C . THR A 1 92 ? 18.454 -14.922 18.685 1.00 33.28 92 THR A C 1
ATOM 742 O O . THR A 1 92 ? 19.535 -15.510 18.748 1.00 33.28 92 THR A O 1
ATOM 745 N N . SER A 1 93 ? 18.324 -13.663 18.284 1.00 34.25 93 SER A N 1
ATOM 746 C CA . SER A 1 93 ? 19.421 -12.729 18.075 1.00 34.25 93 SER A CA 1
ATOM 747 C C . SER A 1 93 ? 20.120 -12.460 19.406 1.00 34.25 93 SER A C 1
ATOM 749 O O . SER A 1 93 ? 19.499 -12.015 20.369 1.00 34.25 93 SER A O 1
ATOM 751 N N . ILE A 1 94 ? 21.421 -12.735 19.481 1.00 30.61 94 ILE A N 1
ATOM 752 C CA . ILE A 1 94 ? 22.246 -12.345 20.628 1.00 30.61 94 ILE A CA 1
ATOM 753 C C . ILE A 1 94 ? 22.852 -10.994 20.287 1.00 30.61 94 ILE A C 1
ATOM 755 O O . ILE A 1 94 ? 23.962 -10.907 19.770 1.00 30.61 94 ILE A O 1
ATOM 759 N N . THR A 1 95 ? 22.103 -9.933 20.545 1.00 30.59 95 THR A N 1
ATOM 760 C CA . THR A 1 95 ? 22.654 -8.583 20.596 1.00 30.59 95 THR A CA 1
ATOM 761 C C . THR A 1 95 ? 23.129 -8.351 22.025 1.00 30.59 95 THR A C 1
ATOM 763 O O . THR A 1 95 ? 22.312 -8.203 22.930 1.00 30.59 95 THR A O 1
ATOM 766 N N . ASN A 1 96 ? 24.444 -8.334 22.261 1.00 29.06 96 ASN A N 1
ATOM 767 C CA . ASN A 1 96 ? 24.967 -7.717 23.481 1.00 29.06 96 ASN A CA 1
ATOM 768 C C . ASN A 1 96 ? 24.798 -6.199 23.334 1.00 29.06 96 ASN A C 1
ATOM 770 O O . ASN A 1 96 ? 25.703 -5.495 22.893 1.00 29.06 96 ASN A O 1
ATOM 774 N N . SER A 1 97 ? 23.613 -5.706 23.682 1.00 31.05 97 SER A N 1
ATOM 775 C CA . SER A 1 97 ? 23.390 -4.317 24.062 1.00 31.05 97 SER A CA 1
ATOM 776 C C . SER A 1 97 ? 24.118 -4.095 25.386 1.00 31.05 97 SER A C 1
ATOM 778 O O . SER A 1 97 ? 23.625 -4.548 26.414 1.00 31.05 97 SER A O 1
ATOM 780 N N . ASN A 1 98 ? 25.339 -3.555 25.328 1.00 26.02 98 ASN A N 1
ATOM 781 C CA . ASN A 1 98 ? 26.019 -2.769 26.371 1.00 26.02 98 ASN A CA 1
ATOM 782 C C . ASN A 1 98 ? 27.495 -2.590 25.981 1.00 26.02 98 ASN A C 1
ATOM 784 O O . ASN A 1 98 ? 28.377 -3.287 26.479 1.00 26.02 98 ASN A O 1
ATOM 788 N N . ALA A 1 99 ? 27.758 -1.666 25.061 1.00 22.77 99 ALA A N 1
ATOM 789 C CA . ALA A 1 99 ? 29.058 -1.013 24.928 1.00 22.77 99 ALA A CA 1
ATOM 790 C C . ALA A 1 99 ? 28.853 0.302 24.170 1.00 22.77 99 ALA A C 1
ATOM 792 O O . ALA A 1 99 ? 28.947 0.359 22.947 1.00 22.77 99 ALA A O 1
ATOM 793 N N . THR A 1 100 ? 28.517 1.348 24.917 1.00 23.98 100 THR A N 1
ATOM 794 C CA . THR A 1 100 ? 28.598 2.737 24.471 1.00 23.98 100 THR A CA 1
ATOM 795 C C . THR A 1 100 ? 30.062 3.049 24.172 1.00 23.98 100 THR A C 1
ATOM 797 O O . THR A 1 100 ? 30.867 3.053 25.097 1.00 23.98 100 THR A O 1
ATOM 800 N N . PHE A 1 101 ? 30.415 3.299 22.912 1.00 21.83 101 PHE A N 1
ATOM 801 C CA . PHE A 1 101 ? 31.634 4.024 22.556 1.00 21.83 101 PHE A CA 1
ATOM 802 C C . PHE A 1 101 ? 31.351 4.906 21.342 1.00 21.83 101 PHE A C 1
ATOM 804 O O . PHE A 1 101 ? 31.082 4.426 20.244 1.00 21.83 101 PHE A O 1
ATOM 811 N N . THR A 1 102 ? 31.369 6.207 21.604 1.00 24.98 102 THR A N 1
ATOM 812 C CA . THR A 1 102 ? 31.466 7.300 20.641 1.00 24.98 102 THR A CA 1
ATOM 813 C C . THR A 1 102 ? 32.811 7.245 19.925 1.00 24.98 102 THR A C 1
ATOM 815 O O . THR A 1 102 ? 33.827 7.222 20.613 1.00 24.98 102 THR A O 1
ATOM 818 N N . THR A 1 103 ? 32.807 7.306 18.595 1.00 21.86 103 THR A N 1
ATOM 819 C CA . THR A 1 103 ? 33.815 8.014 17.786 1.00 21.86 103 THR A CA 1
ATOM 820 C C . THR A 1 103 ? 33.220 8.274 16.406 1.00 21.86 103 THR A C 1
ATOM 822 O O . THR A 1 103 ? 32.906 7.326 15.688 1.00 21.86 103 THR A O 1
ATOM 825 N N . ASP A 1 104 ? 33.030 9.560 16.133 1.00 21.28 104 ASP A N 1
ATOM 826 C CA . ASP A 1 104 ? 33.305 10.288 14.895 1.00 21.28 104 ASP A CA 1
ATOM 827 C C . ASP A 1 104 ? 32.809 9.723 13.556 1.00 21.28 104 ASP A C 1
ATOM 829 O O . ASP A 1 104 ? 33.194 8.659 13.073 1.00 21.28 104 ASP A O 1
ATOM 833 N N . ILE A 1 105 ? 31.934 10.536 12.968 1.00 27.86 105 ILE A N 1
ATOM 834 C CA . ILE A 1 105 ? 31.424 10.476 11.606 1.00 27.86 105 ILE A CA 1
ATOM 835 C C . ILE A 1 105 ? 32.582 10.755 10.647 1.00 27.86 105 ILE A C 1
ATOM 837 O O . ILE A 1 105 ? 33.199 11.810 10.742 1.00 27.86 105 ILE A O 1
ATOM 841 N N . ASP A 1 106 ? 32.793 9.839 9.706 1.00 23.16 106 ASP A N 1
ATOM 842 C CA . ASP A 1 106 ? 33.264 10.147 8.361 1.00 23.16 106 ASP A CA 1
ATOM 843 C C . ASP A 1 106 ? 32.482 9.279 7.362 1.00 23.16 106 ASP A C 1
ATOM 845 O O . ASP A 1 106 ? 32.024 8.174 7.667 1.00 23.16 106 ASP A O 1
ATOM 849 N N . ASP A 1 107 ? 32.278 9.887 6.206 1.00 27.55 107 ASP A N 1
ATOM 850 C CA . ASP A 1 107 ? 31.233 9.703 5.207 1.00 27.55 107 ASP A CA 1
ATOM 851 C C . ASP A 1 107 ? 31.247 8.357 4.442 1.00 27.55 107 ASP A C 1
ATOM 853 O O . ASP A 1 107 ? 32.254 7.654 4.366 1.00 27.55 107 ASP A O 1
ATOM 857 N N . ASP A 1 108 ? 30.102 8.060 3.820 1.00 27.67 108 ASP A N 1
ATOM 858 C CA . ASP A 1 108 ? 29.896 7.102 2.721 1.00 27.67 108 ASP A CA 1
ATOM 859 C C . ASP A 1 108 ? 30.037 5.585 3.009 1.00 27.67 108 ASP A C 1
ATOM 861 O O . ASP A 1 108 ? 31.015 4.925 2.657 1.00 27.67 108 ASP A O 1
ATOM 865 N N . SER A 1 109 ? 29.027 4.991 3.668 1.00 30.44 109 SER A N 1
ATOM 866 C CA . SER A 1 109 ? 28.574 3.581 3.488 1.00 30.44 109 SER A CA 1
ATOM 867 C C . SER A 1 109 ? 27.533 3.145 4.538 1.00 30.44 109 SER A C 1
ATOM 869 O O . SER A 1 109 ? 27.600 2.054 5.113 1.00 30.44 109 SER A O 1
ATOM 871 N N . SER A 1 110 ? 26.519 3.976 4.790 1.00 31.64 110 SER A N 1
ATOM 872 C CA . SER A 1 110 ? 25.434 3.679 5.741 1.00 31.64 110 SER A CA 1
ATOM 873 C C . SER A 1 110 ? 24.358 2.751 5.162 1.00 31.64 110 SER A C 1
ATOM 875 O O . SER A 1 110 ? 23.178 3.076 5.166 1.00 31.64 110 SER A O 1
ATOM 877 N N . ARG A 1 111 ? 24.753 1.557 4.704 1.00 32.75 111 ARG A N 1
ATOM 878 C CA . ARG A 1 111 ? 23.883 0.375 4.823 1.00 32.75 111 ARG A CA 1
ATOM 879 C C . ARG A 1 111 ? 24.224 -0.252 6.163 1.00 32.75 111 ARG A C 1
ATOM 881 O O . ARG A 1 111 ? 25.160 -1.048 6.275 1.00 32.75 111 ARG A O 1
ATOM 888 N N . THR A 1 112 ? 23.574 0.233 7.216 1.00 33.22 112 THR A N 1
ATOM 889 C CA . THR A 1 112 ? 23.821 -0.251 8.570 1.00 33.22 112 THR A CA 1
ATOM 890 C C . THR A 1 112 ? 23.463 -1.732 8.643 1.00 33.22 112 THR A C 1
ATOM 892 O O . THR A 1 112 ? 22.609 -2.249 7.928 1.00 33.22 112 THR A O 1
ATOM 895 N N . LEU A 1 113 ? 24.170 -2.452 9.508 1.00 32.75 113 LEU A N 1
ATOM 896 C CA . LEU A 1 113 ? 24.026 -3.893 9.715 1.00 32.75 113 LEU A CA 1
ATOM 897 C C . LEU A 1 113 ? 22.578 -4.324 10.044 1.00 32.75 113 LEU A C 1
ATOM 899 O O . LEU A 1 113 ? 22.248 -5.496 9.894 1.00 32.75 113 LEU A O 1
ATOM 903 N N .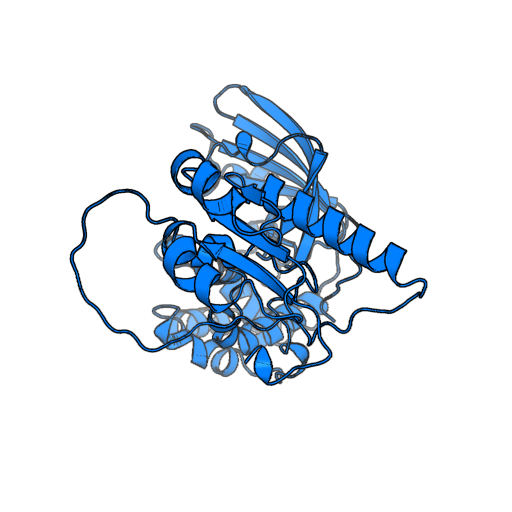 GLU A 1 114 ? 21.727 -3.386 10.466 1.00 33.69 114 GLU A N 1
ATOM 904 C CA . GLU A 1 114 ? 20.290 -3.574 10.688 1.00 33.69 114 GLU A CA 1
ATOM 905 C C . GLU A 1 114 ? 19.542 -3.938 9.394 1.00 33.69 114 GLU A C 1
ATOM 907 O O . GLU A 1 114 ? 18.756 -4.886 9.410 1.00 33.69 114 GLU A O 1
ATOM 912 N N . ASP A 1 115 ? 19.878 -3.315 8.259 1.00 31.95 115 ASP A N 1
ATOM 913 C CA . ASP A 1 115 ? 19.264 -3.613 6.953 1.00 31.95 115 ASP A CA 1
ATOM 914 C C . ASP A 1 115 ? 19.641 -5.014 6.445 1.00 31.95 115 ASP A C 1
ATOM 916 O O . ASP A 1 115 ? 18.830 -5.725 5.845 1.00 31.95 115 ASP A O 1
ATOM 920 N N . ALA A 1 116 ? 20.871 -5.453 6.733 1.00 31.05 116 ALA A N 1
ATOM 921 C CA . ALA A 1 116 ? 21.360 -6.785 6.373 1.00 31.05 116 ALA A CA 1
ATOM 922 C C . ALA A 1 116 ? 20.821 -7.895 7.296 1.00 31.05 116 ALA A C 1
ATOM 924 O O . ALA A 1 116 ? 20.777 -9.064 6.911 1.00 31.05 116 ALA A O 1
ATOM 925 N N . MET A 1 117 ? 20.421 -7.550 8.525 1.00 30.47 117 MET A N 1
ATOM 926 C CA . MET A 1 117 ? 19.836 -8.489 9.487 1.00 30.47 117 MET A CA 1
ATOM 927 C C . MET A 1 117 ? 18.321 -8.649 9.310 1.00 30.47 117 MET A C 1
ATOM 929 O O . MET A 1 117 ? 17.792 -9.711 9.641 1.00 30.47 117 MET A O 1
ATOM 933 N N . ALA A 1 118 ? 17.634 -7.659 8.733 1.00 32.22 118 ALA A N 1
ATOM 934 C CA . ALA A 1 118 ? 16.209 -7.744 8.408 1.00 32.22 118 ALA A CA 1
ATOM 935 C C . ALA A 1 118 ? 15.893 -8.796 7.322 1.00 32.22 118 ALA A C 1
ATOM 937 O O . ALA A 1 118 ? 14.787 -9.326 7.265 1.00 32.22 118 ALA A O 1
ATOM 938 N N . THR A 1 119 ? 16.868 -9.165 6.487 1.00 32.66 119 THR A N 1
ATOM 939 C CA . THR A 1 119 ? 16.646 -9.981 5.279 1.00 32.66 119 THR A CA 1
ATOM 940 C C . THR A 1 119 ? 16.954 -11.475 5.422 1.00 32.66 119 THR A C 1
ATOM 942 O O . THR A 1 119 ? 16.813 -12.231 4.460 1.00 32.66 119 THR A O 1
ATOM 945 N N . VAL A 1 120 ? 17.288 -11.957 6.624 1.00 31.42 120 VAL A N 1
ATOM 946 C CA . VAL A 1 120 ? 17.404 -13.401 6.903 1.00 31.42 120 VAL A CA 1
ATOM 947 C C . VAL A 1 120 ? 16.535 -13.804 8.098 1.00 31.42 120 VAL A C 1
ATOM 949 O O . VAL A 1 120 ? 17.002 -14.386 9.074 1.00 31.42 120 VAL A O 1
ATOM 952 N N . SER A 1 121 ? 15.231 -13.540 7.997 1.00 32.22 121 SER A N 1
ATOM 953 C CA . SER A 1 121 ? 14.215 -14.322 8.706 1.00 32.22 121 SER A CA 1
ATOM 954 C C . SER A 1 121 ? 13.582 -15.289 7.707 1.00 32.22 121 SER A C 1
ATOM 956 O O . SER A 1 121 ? 12.776 -14.907 6.866 1.00 32.22 121 SER A O 1
ATOM 958 N N . ILE A 1 122 ? 14.024 -16.550 7.723 1.00 32.91 122 ILE A N 1
ATOM 959 C CA . ILE A 1 122 ? 13.527 -17.599 6.810 1.00 32.91 122 ILE A CA 1
ATOM 960 C C . ILE A 1 122 ? 12.394 -18.420 7.448 1.00 32.91 122 ILE A C 1
ATOM 962 O O . ILE A 1 122 ? 11.868 -19.321 6.809 1.00 32.91 122 ILE A O 1
ATOM 966 N N . ASN A 1 123 ? 11.931 -18.076 8.650 1.00 32.44 123 ASN A N 1
ATOM 967 C CA . ASN A 1 123 ? 10.690 -18.631 9.182 1.00 32.44 123 ASN A CA 1
ATOM 968 C C . ASN A 1 123 ? 9.773 -17.486 9.590 1.00 32.44 123 ASN A C 1
ATOM 970 O O . ASN A 1 123 ? 10.136 -16.666 10.427 1.00 32.44 123 ASN A O 1
ATOM 974 N N . ASP A 1 124 ? 8.610 -17.488 8.949 1.00 34.03 124 ASP A N 1
ATOM 975 C CA . ASP A 1 124 ? 7.544 -16.504 9.009 1.00 34.03 124 ASP A CA 1
ATOM 976 C C . ASP A 1 124 ? 7.956 -15.158 8.404 1.00 34.03 124 ASP A C 1
ATOM 978 O O . ASP A 1 124 ? 8.652 -14.343 9.006 1.00 34.03 124 ASP A O 1
ATOM 982 N N . MET A 1 125 ? 7.444 -14.888 7.200 1.00 37.28 125 MET A N 1
ATOM 983 C CA . MET A 1 125 ? 7.074 -13.525 6.828 1.00 37.28 125 MET A CA 1
ATOM 984 C C . MET A 1 125 ? 5.981 -13.152 7.834 1.00 37.28 125 MET A C 1
ATOM 986 O O . MET A 1 125 ? 4.795 -13.340 7.574 1.00 37.28 125 MET A O 1
ATOM 990 N N . THR A 1 126 ? 6.390 -12.835 9.066 1.00 48.94 126 THR A N 1
ATOM 991 C CA . THR A 1 126 ? 5.466 -12.495 10.131 1.00 48.94 126 THR A CA 1
ATOM 992 C C . THR A 1 126 ? 4.738 -11.289 9.617 1.00 48.94 126 THR A C 1
ATOM 994 O O . THR A 1 126 ? 5.388 -10.296 9.276 1.00 48.94 126 THR A O 1
ATOM 997 N N . CYS A 1 127 ? 3.426 -11.415 9.484 1.00 58.62 127 CYS A N 1
ATOM 998 C CA . CYS A 1 127 ? 2.625 -10.336 8.979 1.00 58.62 127 CYS A CA 1
ATOM 999 C C . CYS A 1 127 ? 2.979 -9.087 9.807 1.00 58.62 127 CYS A C 1
ATOM 1001 O O . CYS A 1 127 ? 2.974 -9.158 11.041 1.00 58.62 127 CYS A O 1
ATOM 1003 N N . PRO A 1 128 ? 3.353 -7.953 9.193 1.00 62.81 128 PRO A N 1
ATOM 1004 C CA . PRO A 1 128 ? 3.623 -6.735 9.951 1.00 62.81 128 PRO A CA 1
ATOM 1005 C C . PRO A 1 128 ? 2.392 -6.287 10.753 1.00 62.81 128 PRO A C 1
ATOM 1007 O O . PRO A 1 128 ? 2.519 -5.529 11.710 1.00 62.81 128 PRO A O 1
ATOM 1010 N N . PHE A 1 129 ? 1.218 -6.811 10.389 1.00 67.81 129 PHE A N 1
ATOM 1011 C CA . PHE A 1 129 ? -0.052 -6.650 11.077 1.00 67.81 129 PHE A CA 1
ATOM 1012 C C . PHE A 1 129 ? -0.318 -7.718 12.151 1.00 67.81 129 PHE A C 1
ATOM 1014 O O . PHE A 1 129 ? -1.425 -7.759 12.671 1.00 67.81 129 PHE A O 1
ATOM 1021 N N . ASP A 1 130 ? 0.633 -8.588 12.511 1.00 64.62 130 ASP A N 1
ATOM 1022 C CA . ASP A 1 130 ? 0.459 -9.502 13.647 1.00 64.62 130 ASP A CA 1
ATOM 1023 C C . ASP A 1 130 ? -0.058 -8.706 14.857 1.00 64.62 130 ASP A C 1
ATOM 1025 O O . ASP A 1 130 ? 0.543 -7.705 15.235 1.00 64.62 130 ASP A O 1
ATOM 1029 N N . GLU A 1 131 ? -1.163 -9.165 15.456 1.00 71.69 131 GLU A N 1
ATOM 1030 C CA . GLU A 1 131 ? -1.900 -8.517 16.559 1.00 71.69 131 GLU A CA 1
ATOM 1031 C C . GLU A 1 131 ? -2.967 -7.483 16.170 1.00 71.69 131 GLU A C 1
ATOM 1033 O O . GLU A 1 131 ? -3.749 -7.126 17.050 1.00 71.69 131 GLU A O 1
ATOM 1038 N N . TYR A 1 132 ? -3.106 -7.073 14.902 1.00 78.31 132 TYR A N 1
ATOM 1039 C CA . TYR A 1 132 ? -4.156 -6.113 14.517 1.00 78.31 132 TYR A CA 1
ATOM 1040 C C . TYR A 1 132 ? -5.568 -6.639 14.833 1.00 78.31 132 TYR A C 1
ATOM 1042 O O . TYR A 1 132 ? -6.402 -5.889 15.327 1.00 78.31 132 TYR A O 1
ATOM 1050 N N . ASP A 1 133 ? -5.811 -7.942 14.664 1.00 78.19 133 ASP A N 1
ATOM 1051 C CA . ASP A 1 133 ? -7.087 -8.595 15.000 1.00 78.19 133 ASP A CA 1
ATOM 1052 C C . ASP A 1 133 ? -7.419 -8.590 16.495 1.00 78.19 133 ASP A C 1
ATOM 1054 O O . ASP A 1 133 ? -8.567 -8.792 16.884 1.00 78.19 133 ASP A O 1
ATOM 1058 N N . LYS A 1 134 ? -6.418 -8.372 17.355 1.00 83.81 134 LYS A N 1
ATOM 1059 C CA . LYS A 1 134 ? -6.616 -8.257 18.807 1.00 83.81 134 LYS A CA 1
ATOM 1060 C C . LYS A 1 134 ? -7.019 -6.841 19.214 1.00 83.81 134 LYS A C 1
ATOM 1062 O O . LYS A 1 134 ? -7.387 -6.626 20.367 1.00 83.81 134 LYS A O 1
ATOM 1067 N N . VAL A 1 135 ? -6.906 -5.881 18.300 1.00 88.94 135 VAL A N 1
ATOM 1068 C CA . VAL A 1 135 ? -7.246 -4.484 18.536 1.00 88.94 135 VAL A CA 1
ATOM 1069 C C . VAL A 1 135 ? -8.741 -4.286 18.304 1.00 88.94 135 VAL A C 1
ATOM 1071 O O . VAL A 1 135 ? -9.308 -4.747 17.314 1.00 88.94 135 VAL A O 1
ATOM 1074 N N . SER A 1 136 ? -9.400 -3.593 19.231 1.00 90.81 136 SER A N 1
ATOM 1075 C CA . SER A 1 136 ? -10.805 -3.223 19.080 1.00 90.81 136 SER A CA 1
ATOM 1076 C C . SER A 1 136 ? -10.979 -2.199 17.961 1.00 90.81 136 SER A C 1
ATOM 1078 O O . SER A 1 136 ? -10.176 -1.276 17.822 1.00 90.81 136 SER A O 1
ATOM 1080 N N . ILE A 1 137 ? -12.071 -2.321 17.211 1.00 94.50 137 ILE A N 1
ATOM 1081 C CA . ILE A 1 137 ? -12.535 -1.250 16.326 1.00 94.50 137 ILE A CA 1
ATOM 1082 C C . ILE A 1 137 ? -12.968 -0.076 17.217 1.00 94.50 137 ILE A C 1
ATOM 1084 O O . ILE A 1 137 ? -13.685 -0.274 18.198 1.00 94.50 137 ILE A O 1
ATOM 1088 N N . VAL A 1 138 ? -12.493 1.124 16.897 1.00 96.81 138 VAL A N 1
ATOM 1089 C CA . VAL A 1 138 ? -12.690 2.364 17.667 1.00 96.81 138 VAL A CA 1
ATOM 1090 C C . VAL A 1 138 ? -13.089 3.508 16.727 1.00 96.81 138 VAL A C 1
ATOM 1092 O O . VAL A 1 138 ? -13.050 3.325 15.510 1.00 96.81 138 VAL A O 1
ATOM 1095 N N . SER A 1 139 ? -13.470 4.674 17.265 1.00 97.94 139 SER A N 1
ATOM 1096 C CA . SER A 1 139 ? -13.761 5.852 16.426 1.00 97.94 139 SER A CA 1
ATOM 1097 C C . SER A 1 139 ? -12.511 6.334 15.685 1.00 97.94 139 SER A C 1
ATOM 1099 O O . SER A 1 139 ? -11.388 6.015 16.089 1.00 97.94 139 SER A O 1
ATOM 1101 N N . LEU A 1 140 ? -12.676 7.143 14.632 1.00 98.19 140 LEU A N 1
ATOM 1102 C CA . LEU A 1 140 ? -11.530 7.644 13.868 1.00 98.19 140 LEU A CA 1
ATOM 1103 C C . LEU A 1 140 ? -10.560 8.452 14.747 1.00 98.19 140 LEU A C 1
ATOM 1105 O O . LEU A 1 140 ? -9.352 8.258 14.652 1.00 98.19 140 LEU A O 1
ATOM 1109 N N . GLU A 1 141 ? -11.064 9.293 15.653 1.00 98.06 141 GLU A N 1
ATOM 1110 C CA . GLU A 1 141 ? -10.244 10.077 16.588 1.00 98.06 141 GLU A CA 1
ATOM 1111 C C . GLU A 1 141 ? -9.394 9.180 17.489 1.00 98.06 141 GLU A C 1
ATOM 1113 O O . GLU A 1 141 ? -8.194 9.401 17.653 1.00 98.06 141 GLU A O 1
ATOM 1118 N N . GLN A 1 142 ? -10.008 8.139 18.057 1.00 97.94 142 GLN A N 1
ATOM 1119 C CA . GLN A 1 142 ? -9.306 7.166 18.892 1.00 97.94 142 GLN A CA 1
ATOM 1120 C C . GLN A 1 142 ? -8.282 6.377 18.072 1.00 97.94 142 GLN A C 1
ATOM 1122 O O . GLN A 1 142 ? -7.192 6.082 18.565 1.00 97.94 142 GLN A O 1
ATOM 1127 N N . ALA A 1 143 ? -8.614 6.069 16.817 1.00 98.19 143 ALA A N 1
ATOM 1128 C CA . ALA A 1 143 ? -7.760 5.313 15.920 1.00 98.19 143 ALA A CA 1
ATOM 1129 C C . ALA A 1 143 ? -6.477 6.064 15.537 1.00 98.19 143 ALA A C 1
ATOM 1131 O O . ALA A 1 143 ? -5.423 5.439 15.400 1.00 98.19 143 ALA A O 1
ATOM 1132 N N . VAL A 1 144 ? -6.554 7.392 15.400 1.00 98.44 144 VAL A N 1
ATOM 1133 C CA . VAL A 1 144 ? -5.406 8.237 15.039 1.00 98.44 144 VAL A CA 1
ATOM 1134 C C . VAL A 1 144 ? -4.682 8.853 16.235 1.00 98.44 144 VAL A C 1
ATOM 1136 O O . VAL A 1 144 ? -3.593 9.392 16.057 1.00 98.44 144 VAL A O 1
ATOM 1139 N N . ALA A 1 145 ? -5.228 8.785 17.453 1.00 98.06 145 ALA A N 1
ATOM 1140 C CA . ALA A 1 145 ? -4.614 9.401 18.634 1.00 98.06 145 ALA A CA 1
ATOM 1141 C C . ALA A 1 145 ? -3.124 9.020 18.844 1.00 98.06 145 ALA A C 1
ATOM 1143 O O . ALA A 1 145 ? -2.315 9.914 19.131 1.00 98.06 145 ALA A O 1
ATOM 1144 N N . PRO A 1 146 ? -2.693 7.752 18.633 1.00 97.81 146 PRO A N 1
ATOM 1145 C CA . PRO A 1 146 ? -1.277 7.377 18.718 1.00 97.81 146 PRO A CA 1
ATOM 1146 C C . PRO A 1 146 ? -0.384 7.999 17.631 1.00 97.81 146 PRO A C 1
ATOM 1148 O O . PRO A 1 146 ? 0.838 7.999 17.773 1.00 97.81 146 PRO A O 1
ATOM 1151 N N . LEU A 1 147 ? -0.974 8.517 16.551 1.00 98.19 147 LEU A N 1
ATOM 1152 C CA . LEU A 1 147 ? -0.285 9.065 15.380 1.00 98.19 147 LEU A CA 1
ATOM 1153 C C . LEU A 1 147 ? 0.010 10.564 15.496 1.00 98.19 147 LEU A C 1
ATOM 1155 O O . LEU A 1 147 ? 0.693 11.105 14.634 1.00 98.19 147 LEU A O 1
ATOM 1159 N N . SER A 1 148 ? -0.434 11.232 16.564 1.00 95.62 148 SER A N 1
ATOM 1160 C CA . SER A 1 148 ? -0.258 12.682 16.785 1.00 95.62 148 SER A CA 1
ATOM 1161 C C . SER A 1 148 ? 1.190 13.185 16.716 1.00 95.62 148 SER A C 1
ATOM 1163 O O . SER A 1 148 ? 1.418 14.350 16.413 1.00 95.62 148 SER A O 1
ATOM 1165 N N . LYS A 1 149 ? 2.175 12.317 16.984 1.00 96.06 149 LYS A N 1
ATOM 1166 C CA . LYS A 1 149 ? 3.615 12.628 16.881 1.00 96.06 149 LYS A CA 1
ATOM 1167 C C . LYS A 1 149 ? 4.265 12.170 15.570 1.00 96.06 149 LYS A C 1
ATOM 1169 O O . LYS A 1 149 ? 5.464 12.356 15.401 1.00 96.06 149 LYS A O 1
ATOM 1174 N N . ILE A 1 150 ? 3.509 11.493 14.710 1.00 96.19 150 ILE A N 1
ATOM 1175 C CA . ILE A 1 150 ? 3.982 10.876 13.462 1.00 96.19 150 ILE A CA 1
ATOM 1176 C C . ILE A 1 150 ? 3.415 11.630 12.259 1.00 96.19 150 ILE A C 1
ATOM 1178 O O . ILE A 1 150 ? 4.116 11.828 11.273 1.00 96.19 150 ILE A O 1
ATOM 1182 N N . VAL A 1 151 ? 2.148 12.039 12.347 1.00 96.50 151 VAL A N 1
ATOM 1183 C CA . VAL A 1 151 ? 1.433 12.760 11.298 1.00 96.50 151 VAL A CA 1
ATOM 1184 C C . VAL A 1 151 ? 1.086 14.153 11.807 1.00 96.50 151 VAL A C 1
ATOM 1186 O O . VAL A 1 151 ? 0.219 14.326 12.668 1.00 96.50 151 VAL A O 1
ATOM 1189 N N . ASP A 1 152 ? 1.762 15.154 11.255 1.00 94.50 152 ASP A N 1
ATOM 1190 C CA . ASP A 1 152 ? 1.506 16.551 11.582 1.00 94.50 152 ASP A CA 1
ATOM 1191 C C . ASP A 1 152 ? 0.076 16.949 11.202 1.00 94.50 152 ASP A C 1
ATOM 1193 O O . ASP A 1 152 ? -0.416 16.629 10.120 1.00 94.50 152 ASP A O 1
ATOM 1197 N N . LYS A 1 153 ? -0.586 17.706 12.086 1.00 96.12 153 LYS A N 1
ATOM 1198 C CA . LYS A 1 153 ? -1.961 18.208 11.895 1.00 96.12 153 LYS A CA 1
ATOM 1199 C C . LYS A 1 153 ? -3.023 17.111 11.705 1.00 96.12 153 LYS A C 1
ATOM 1201 O O . LYS A 1 153 ? -4.094 17.392 11.171 1.00 96.12 153 LYS A O 1
ATOM 1206 N N . ILE A 1 154 ? -2.781 15.894 12.197 1.00 97.75 154 ILE A N 1
ATOM 1207 C CA . ILE A 1 154 ? -3.732 14.777 12.075 1.00 97.75 154 ILE A CA 1
ATOM 1208 C C . ILE A 1 154 ? -5.134 15.097 12.618 1.00 97.75 154 ILE A C 1
ATOM 1210 O O . ILE A 1 154 ? -6.131 14.718 12.012 1.00 97.75 154 ILE A O 1
ATOM 1214 N N . GLU A 1 155 ? -5.233 15.854 13.712 1.00 97.06 155 GLU A N 1
ATOM 1215 C CA . GLU A 1 155 ? -6.521 16.277 14.280 1.00 97.06 155 GLU A CA 1
ATOM 1216 C C . GLU A 1 155 ? -7.310 17.167 13.309 1.00 97.06 155 GLU A C 1
ATOM 1218 O O . GLU A 1 155 ? -8.523 17.017 13.171 1.00 97.06 155 GLU A O 1
ATOM 1223 N N . GLN A 1 156 ? -6.617 18.053 12.586 1.00 97.00 156 GLN A N 1
ATOM 1224 C CA . GLN A 1 156 ? -7.227 18.904 11.566 1.00 97.00 156 GLN A CA 1
ATOM 1225 C C . GLN A 1 156 ? -7.711 18.069 10.377 1.00 97.00 156 GLN A C 1
ATOM 1227 O O . GLN A 1 156 ? -8.825 18.285 9.905 1.00 97.00 156 GLN A O 1
ATOM 1232 N N . MET A 1 157 ? -6.905 17.109 9.910 1.00 97.62 157 MET A N 1
ATOM 1233 C CA . MET A 1 157 ? -7.300 16.204 8.825 1.00 97.62 157 MET A CA 1
ATOM 1234 C C . MET A 1 157 ? -8.560 15.416 9.205 1.00 97.62 157 MET A C 1
ATOM 1236 O O . MET A 1 157 ? -9.522 15.395 8.441 1.00 97.62 157 MET A O 1
ATOM 1240 N N . VAL A 1 158 ? -8.590 14.839 10.415 1.00 97.81 158 VAL A N 1
ATOM 1241 C CA . VAL A 1 158 ? -9.757 14.111 10.936 1.00 97.81 158 VAL A CA 1
ATOM 1242 C C . VAL A 1 158 ? -10.985 15.009 11.025 1.00 97.81 158 VAL A C 1
ATOM 1244 O O . VAL A 1 158 ? -12.066 14.600 10.604 1.00 97.81 158 VAL A O 1
ATOM 1247 N N . TRP A 1 159 ? -10.832 16.238 11.525 1.00 96.31 159 TRP A N 1
ATOM 1248 C CA . TRP A 1 159 ? -11.939 17.188 11.584 1.00 96.31 159 TRP A CA 1
ATOM 1249 C C . TRP A 1 159 ? -12.535 17.446 10.195 1.00 96.31 159 TRP A C 1
ATOM 1251 O O . TRP A 1 159 ? -13.754 17.357 10.053 1.00 96.31 159 TRP A O 1
ATOM 1261 N N . ILE A 1 160 ? -11.691 17.683 9.179 1.00 95.81 160 ILE A N 1
ATOM 1262 C CA . ILE A 1 160 ? -12.111 17.940 7.790 1.00 95.81 160 ILE A CA 1
ATOM 1263 C C . ILE A 1 160 ? -12.890 16.749 7.223 1.00 95.81 160 ILE A C 1
ATOM 1265 O O . ILE A 1 160 ? -14.020 16.921 6.770 1.00 95.81 160 ILE A O 1
ATOM 1269 N N . VAL A 1 161 ? -12.324 15.537 7.266 1.00 96.12 161 VAL A N 1
ATOM 1270 C CA . VAL A 1 161 ? -12.957 14.374 6.616 1.00 96.12 161 VAL A CA 1
ATOM 1271 C C . VAL A 1 161 ? -14.278 13.982 7.271 1.00 96.12 161 VAL A C 1
ATOM 1273 O O . VAL A 1 161 ? -15.196 13.554 6.573 1.00 96.12 161 VAL A O 1
ATOM 1276 N N . LYS A 1 162 ? -14.420 14.191 8.587 1.00 94.25 162 LYS A N 1
ATOM 1277 C CA . LYS A 1 162 ? -15.668 13.892 9.300 1.00 94.25 162 LYS A CA 1
ATOM 1278 C C . LYS A 1 162 ? -16.801 14.851 8.951 1.00 94.25 162 LYS A C 1
ATOM 1280 O O . LYS A 1 162 ? -17.949 14.428 9.013 1.00 94.25 162 LYS A O 1
ATOM 1285 N N . GLN A 1 163 ? -16.509 16.094 8.549 1.00 89.69 163 GLN A N 1
ATOM 1286 C CA . GLN A 1 163 ? -17.560 17.014 8.083 1.00 89.69 163 GLN A CA 1
ATOM 1287 C C . GLN A 1 163 ? -18.202 16.542 6.774 1.00 89.69 163 GLN A C 1
ATOM 1289 O O . GLN A 1 163 ? -19.352 16.865 6.499 1.00 89.69 163 GLN A O 1
ATOM 1294 N N . ASN A 1 164 ? -17.463 15.774 5.972 1.00 82.31 164 ASN A N 1
ATOM 1295 C CA . ASN A 1 164 ? -17.886 15.378 4.632 1.00 82.31 164 ASN A CA 1
ATOM 1296 C C . ASN A 1 164 ? -18.470 13.955 4.580 1.00 82.31 164 ASN A C 1
ATOM 1298 O O . ASN A 1 164 ? -18.876 13.503 3.514 1.00 82.31 164 ASN A O 1
ATOM 1302 N N . CYS A 1 165 ? -18.510 13.243 5.711 1.00 84.44 165 CYS A N 1
ATOM 1303 C CA . CYS A 1 165 ? -18.937 11.845 5.789 1.00 84.44 165 CYS A CA 1
ATOM 1304 C C . CYS A 1 165 ? -20.213 11.692 6.631 1.00 84.44 165 CYS A C 1
ATOM 1306 O O . CYS A 1 165 ? -20.179 11.174 7.750 1.00 84.44 165 CYS A O 1
ATOM 1308 N N . GLU A 1 166 ? -21.350 12.115 6.077 1.00 82.31 166 GLU A N 1
ATOM 1309 C CA . GLU A 1 166 ? -22.677 11.865 6.649 1.00 82.31 166 GLU A CA 1
ATOM 1310 C C . GLU A 1 166 ? -23.428 10.797 5.842 1.00 82.31 166 GLU A C 1
ATOM 1312 O O . GLU A 1 166 ? -23.515 10.885 4.620 1.00 82.31 166 GLU A O 1
ATOM 1317 N N . ASN A 1 167 ? -24.011 9.806 6.527 1.00 87.94 167 ASN A N 1
ATOM 1318 C CA . ASN A 1 167 ? -24.814 8.728 5.926 1.00 87.94 167 ASN A CA 1
ATOM 1319 C C . ASN A 1 167 ? -24.104 7.994 4.766 1.00 87.94 167 ASN A C 1
ATOM 1321 O O . ASN A 1 167 ? -24.620 7.962 3.644 1.00 87.94 167 ASN A O 1
ATOM 1325 N N . PRO A 1 168 ? -22.920 7.410 5.014 1.00 93.19 168 PRO A N 1
ATOM 1326 C CA . PRO A 1 168 ? -22.140 6.756 3.975 1.00 93.19 168 PRO A CA 1
ATOM 1327 C C . PRO A 1 168 ? -22.867 5.545 3.376 1.00 93.19 168 PRO A C 1
ATOM 1329 O O . PRO A 1 168 ? -23.680 4.878 4.019 1.00 93.19 168 PRO A O 1
ATOM 1332 N N . GLN A 1 169 ? -22.541 5.263 2.116 1.00 92.00 169 GLN A N 1
ATOM 1333 C CA . GLN A 1 169 ? -23.047 4.109 1.378 1.00 92.00 169 GLN A CA 1
ATOM 1334 C C . GLN A 1 169 ? -22.359 2.804 1.823 1.00 92.00 169 GLN A C 1
ATOM 1336 O O . GLN A 1 169 ? -21.598 2.772 2.792 1.00 92.00 169 GLN A O 1
ATOM 1341 N N . ASP A 1 170 ? -22.674 1.703 1.135 1.00 94.75 170 ASP A N 1
ATOM 1342 C CA . ASP A 1 170 ? -21.962 0.420 1.239 1.00 94.75 170 ASP A CA 1
ATOM 1343 C C . ASP A 1 170 ? -21.961 -0.228 2.644 1.00 94.75 170 ASP A C 1
ATOM 1345 O O . ASP A 1 170 ? -21.198 -1.149 2.934 1.00 94.75 170 ASP A O 1
ATOM 1349 N N . GLY A 1 171 ? -22.866 0.216 3.526 1.00 94.62 171 GLY A N 1
ATOM 1350 C CA . GLY A 1 171 ? -22.989 -0.294 4.896 1.00 94.62 171 GLY A CA 1
ATOM 1351 C C . GLY A 1 171 ? -21.843 0.130 5.822 1.00 94.62 171 GLY A C 1
ATOM 1352 O O . GLY A 1 171 ? -21.623 -0.500 6.867 1.00 94.62 171 GLY A O 1
ATOM 1353 N N . LEU A 1 172 ? -21.099 1.170 5.441 1.00 96.75 172 LEU A N 1
ATOM 1354 C CA . LEU A 1 172 ? -20.041 1.735 6.267 1.00 96.75 172 LEU A CA 1
ATOM 1355 C C . LEU A 1 172 ? -20.634 2.586 7.396 1.00 96.75 172 LEU A C 1
ATOM 1357 O O . LEU A 1 172 ? -21.737 3.119 7.303 1.00 96.75 172 LEU A O 1
ATOM 1361 N N . THR A 1 173 ? -19.899 2.709 8.494 1.00 96.81 173 THR A N 1
ATOM 1362 C CA . THR A 1 173 ? -20.154 3.741 9.505 1.00 96.81 173 THR A CA 1
ATOM 1363 C C . THR A 1 173 ? -19.515 5.064 9.079 1.00 96.81 173 THR A C 1
ATOM 1365 O O . THR A 1 173 ? -18.632 5.092 8.216 1.00 96.81 173 THR A O 1
ATOM 1368 N N . ASN A 1 174 ? -19.906 6.173 9.716 1.00 96.94 174 ASN A N 1
ATOM 1369 C CA . ASN A 1 174 ? -19.273 7.472 9.462 1.00 96.94 174 ASN A CA 1
ATOM 1370 C C . ASN A 1 174 ? -17.754 7.418 9.700 1.00 96.94 174 ASN A C 1
ATOM 1372 O O . ASN A 1 174 ? -17.001 7.970 8.903 1.00 96.94 174 ASN A O 1
ATOM 1376 N N . ASP A 1 175 ? -17.292 6.726 10.749 1.00 97.75 175 ASP A N 1
ATOM 1377 C CA . ASP A 1 175 ? -15.859 6.588 11.051 1.00 97.75 175 ASP A CA 1
ATOM 1378 C C . ASP A 1 175 ? -15.124 5.719 10.019 1.00 97.75 175 ASP A C 1
ATOM 1380 O O . ASP A 1 175 ? -14.009 6.051 9.626 1.00 97.75 175 ASP A O 1
ATOM 1384 N N . GLU A 1 176 ? -15.744 4.639 9.536 1.00 97.88 176 GLU A N 1
ATOM 1385 C CA . GLU A 1 176 ? -15.177 3.781 8.487 1.00 97.88 176 GLU A CA 1
ATOM 1386 C C . GLU A 1 176 ? -15.036 4.529 7.155 1.00 97.88 176 GLU A C 1
ATOM 1388 O O . GLU A 1 176 ? -13.971 4.497 6.541 1.00 97.88 176 GLU A O 1
ATOM 1393 N N . SER A 1 177 ? -16.079 5.253 6.733 1.00 97.75 177 SER A N 1
ATOM 1394 C CA . SER A 1 177 ? -16.025 6.093 5.529 1.00 97.75 177 SER A CA 1
ATOM 1395 C C . SER A 1 177 ? -15.000 7.217 5.683 1.00 97.75 177 SER A C 1
ATOM 1397 O O . SER A 1 177 ? -14.199 7.452 4.782 1.00 97.75 177 SER A O 1
ATOM 1399 N N . SER A 1 178 ? -14.964 7.868 6.851 1.00 97.81 178 SER A N 1
ATOM 1400 C CA . SER A 1 178 ? -13.991 8.927 7.146 1.00 97.81 178 SER A CA 1
ATOM 1401 C C . SER A 1 178 ? -12.552 8.406 7.155 1.00 97.81 178 SER A C 1
ATOM 1403 O O . SER A 1 178 ? -11.639 9.136 6.781 1.00 97.81 178 SER A O 1
ATOM 1405 N N . ALA A 1 179 ? -12.322 7.149 7.551 1.00 98.31 179 ALA A N 1
ATOM 1406 C CA . ALA A 1 179 ? -10.999 6.533 7.496 1.00 98.31 179 ALA A CA 1
ATOM 1407 C C . ALA A 1 179 ? -10.503 6.362 6.051 1.00 98.31 179 ALA A C 1
ATOM 1409 O O . ALA A 1 179 ? -9.317 6.589 5.796 1.00 98.31 179 ALA A O 1
ATOM 1410 N N . ILE A 1 180 ? -11.395 6.013 5.112 1.00 98.19 180 ILE A N 1
ATOM 1411 C CA . ILE A 1 180 ? -11.079 5.964 3.675 1.00 98.19 180 ILE A CA 1
ATOM 1412 C C . ILE A 1 180 ? -10.831 7.374 3.138 1.00 98.19 180 ILE A C 1
ATOM 1414 O O . ILE A 1 180 ? -9.795 7.601 2.511 1.00 98.19 180 ILE A O 1
ATOM 1418 N N . ALA A 1 181 ? -11.705 8.331 3.457 1.00 97.50 181 ALA A N 1
ATOM 1419 C CA . ALA A 1 181 ? -11.521 9.721 3.060 1.00 97.50 181 ALA A CA 1
ATOM 1420 C C . ALA A 1 181 ? -10.160 10.259 3.535 1.00 97.50 181 ALA A C 1
ATOM 1422 O O . ALA A 1 181 ? -9.419 10.814 2.727 1.00 97.50 181 ALA A O 1
ATOM 1423 N N . LEU A 1 182 ? -9.780 9.999 4.794 1.00 98.12 182 LEU A N 1
ATOM 1424 C CA . LEU A 1 182 ? -8.479 10.375 5.361 1.00 98.12 182 LEU A CA 1
ATOM 1425 C C . LEU A 1 182 ? -7.304 9.753 4.605 1.00 98.12 182 LEU A C 1
ATOM 1427 O O . LEU A 1 182 ? -6.321 10.442 4.346 1.00 98.12 182 LEU A O 1
ATOM 1431 N N . TYR A 1 183 ? -7.397 8.473 4.234 1.00 98.12 183 TYR A N 1
ATOM 1432 C CA . TYR A 1 183 ? -6.355 7.816 3.446 1.00 98.12 183 TYR A CA 1
ATOM 1433 C C . TYR A 1 183 ? -6.146 8.523 2.099 1.00 98.12 183 TYR A C 1
ATOM 1435 O O . TYR A 1 183 ? -5.017 8.758 1.686 1.00 98.12 183 TYR A O 1
ATOM 1443 N N . THR A 1 184 ? -7.232 8.882 1.420 1.00 95.56 184 THR A N 1
ATOM 1444 C CA . THR A 1 184 ? -7.197 9.508 0.085 1.00 95.56 184 THR A CA 1
ATOM 1445 C C . THR A 1 184 ? -7.044 11.030 0.100 1.00 95.56 184 THR A C 1
ATOM 1447 O O . THR A 1 184 ? -7.056 11.656 -0.956 1.00 95.56 184 THR A O 1
ATOM 1450 N N . MET A 1 185 ? -6.959 11.639 1.282 1.00 94.25 185 MET A N 1
ATOM 1451 C CA . MET A 1 185 ? -6.944 13.087 1.429 1.00 94.25 185 MET A CA 1
ATOM 1452 C C . MET A 1 185 ? -5.629 13.677 0.910 1.00 94.25 185 MET A C 1
ATOM 1454 O O . MET A 1 185 ? -4.540 13.305 1.354 1.00 94.25 185 MET A O 1
ATOM 1458 N N . GLU A 1 186 ? -5.740 14.647 0.006 1.00 91.44 186 GLU A N 1
ATOM 1459 C CA . GLU A 1 186 ? -4.615 15.488 -0.392 1.00 91.44 186 GLU A CA 1
ATOM 1460 C C . GLU A 1 186 ? -4.258 16.495 0.696 1.00 91.44 186 GLU A C 1
ATOM 1462 O O . GLU A 1 186 ? -5.087 16.900 1.513 1.00 91.44 186 GLU A O 1
ATOM 1467 N N . TRP A 1 187 ? -3.002 16.924 0.696 1.00 93.50 187 TRP A N 1
ATOM 1468 C CA . TRP A 1 187 ? -2.500 17.874 1.676 1.00 93.50 187 TRP A CA 1
ATOM 1469 C C . TRP A 1 187 ? -1.514 18.852 1.047 1.00 93.50 187 TRP A C 1
ATOM 1471 O O . TRP A 1 187 ? -1.358 18.891 -0.167 1.00 93.50 187 TRP A O 1
ATOM 1481 N N . TYR A 1 188 ? -0.847 19.662 1.871 1.00 88.94 188 TYR A N 1
ATOM 1482 C CA . TYR A 1 188 ? 0.049 20.718 1.389 1.00 88.94 188 TYR A CA 1
ATOM 1483 C C . TYR A 1 188 ? 1.194 20.209 0.502 1.00 88.94 188 TYR A C 1
ATOM 1485 O O . TYR A 1 188 ? 1.639 20.931 -0.385 1.00 88.94 188 TYR A O 1
ATOM 1493 N N . SER A 1 189 ? 1.691 18.997 0.754 1.00 88.19 189 SER A N 1
ATOM 1494 C CA . SER A 1 189 ? 2.627 18.303 -0.129 1.00 88.19 189 SER A CA 1
ATOM 1495 C C . SER A 1 189 ? 2.406 16.798 -0.044 1.00 88.19 189 SER A C 1
ATOM 1497 O O . SER A 1 189 ? 1.899 16.289 0.962 1.00 88.19 189 SER A O 1
ATOM 1499 N N . LYS A 1 190 ? 2.843 16.076 -1.080 1.00 85.50 190 LYS A N 1
ATOM 1500 C CA . LYS A 1 190 ? 2.746 14.615 -1.157 1.00 85.50 190 LYS A CA 1
ATOM 1501 C C . LYS A 1 190 ? 3.368 13.926 0.055 1.00 85.50 190 LYS A C 1
ATOM 1503 O O . LYS A 1 190 ? 2.770 13.008 0.602 1.00 85.50 190 LYS A O 1
ATOM 1508 N N . GLU A 1 191 ? 4.526 14.382 0.519 1.00 89.19 191 GLU A N 1
ATOM 1509 C CA . GLU A 1 191 ? 5.250 13.792 1.652 1.00 89.19 191 GLU A CA 1
ATOM 1510 C C . GLU A 1 191 ? 4.519 13.964 2.987 1.00 89.19 191 GLU A C 1
ATOM 1512 O O . GLU A 1 191 ? 4.767 13.209 3.926 1.00 89.19 191 GLU A O 1
ATOM 1517 N N . MET A 1 192 ? 3.616 14.943 3.066 1.00 91.00 192 MET A N 1
ATOM 1518 C CA . MET A 1 192 ? 2.812 15.233 4.251 1.00 91.00 192 MET A CA 1
ATOM 1519 C C . MET A 1 192 ? 1.423 14.583 4.213 1.00 91.00 192 MET A C 1
ATOM 1521 O O . MET A 1 192 ? 0.661 14.730 5.169 1.00 91.00 192 MET A O 1
ATOM 1525 N N . THR A 1 193 ? 1.061 13.897 3.126 1.00 94.62 193 THR A N 1
ATOM 1526 C CA . THR A 1 193 ? -0.226 13.193 3.032 1.00 94.62 193 THR A CA 1
ATOM 1527 C C . THR A 1 193 ? -0.260 11.971 3.947 1.00 94.62 193 THR A C 1
ATOM 1529 O O . THR A 1 193 ? 0.749 11.294 4.175 1.00 94.62 193 THR A O 1
ATOM 1532 N N . PHE A 1 194 ? -1.449 11.661 4.466 1.00 98.00 194 PHE A N 1
ATOM 1533 C CA . PHE A 1 194 ? -1.639 10.558 5.403 1.00 98.00 194 PHE A CA 1
ATOM 1534 C C . PHE A 1 194 ? -1.239 9.204 4.788 1.00 98.00 194 PHE A C 1
ATOM 1536 O O . PHE A 1 194 ? -0.506 8.430 5.413 1.00 98.00 194 PHE A O 1
ATOM 1543 N N . ASN A 1 195 ? -1.659 8.925 3.545 1.00 96.31 195 ASN A N 1
ATOM 1544 C CA . ASN A 1 195 ? -1.289 7.690 2.848 1.00 96.31 195 ASN A CA 1
ATOM 1545 C C . ASN A 1 195 ? 0.212 7.585 2.566 1.00 96.31 195 ASN A C 1
ATOM 1547 O O . ASN A 1 195 ? 0.748 6.479 2.632 1.00 96.31 195 ASN A O 1
ATOM 1551 N N . TYR A 1 196 ? 0.910 8.686 2.269 1.00 94.62 196 TYR A N 1
ATOM 1552 C CA . TYR A 1 196 ? 2.349 8.647 2.031 1.00 94.62 196 TYR A CA 1
ATOM 1553 C C . TYR A 1 196 ? 3.091 8.201 3.288 1.00 94.62 196 TYR A C 1
ATOM 1555 O O . TYR A 1 196 ? 3.891 7.265 3.222 1.00 94.62 196 TYR A O 1
ATOM 1563 N N . ILE A 1 197 ? 2.787 8.812 4.437 1.00 97.00 197 ILE A N 1
ATOM 1564 C CA . ILE A 1 197 ? 3.433 8.492 5.717 1.00 97.00 197 ILE A CA 1
ATOM 1565 C C . ILE A 1 197 ? 3.093 7.056 6.148 1.00 97.00 197 ILE A C 1
ATOM 1567 O O . ILE A 1 197 ? 3.986 6.298 6.550 1.00 97.00 197 ILE A O 1
ATOM 1571 N N . LEU A 1 198 ? 1.826 6.643 6.006 1.00 97.56 198 LEU A N 1
ATOM 1572 C CA . LEU A 1 198 ? 1.406 5.267 6.274 1.00 97.56 198 LEU A CA 1
ATOM 1573 C C . LEU A 1 198 ? 2.171 4.274 5.392 1.00 97.56 198 LEU A C 1
ATOM 1575 O O . LEU A 1 198 ? 2.819 3.367 5.909 1.00 97.56 198 LEU A O 1
ATOM 1579 N N . ASN A 1 199 ? 2.145 4.448 4.068 1.00 95.44 199 ASN A N 1
ATOM 1580 C CA . ASN A 1 199 ? 2.792 3.514 3.149 1.00 95.44 199 ASN A CA 1
ATOM 1581 C C . ASN A 1 199 ? 4.316 3.508 3.312 1.00 95.44 199 ASN A C 1
ATOM 1583 O O . ASN A 1 199 ? 4.922 2.445 3.212 1.00 95.44 199 ASN A O 1
ATOM 1587 N N . GLN A 1 200 ? 4.946 4.640 3.647 1.00 91.81 200 GLN A N 1
ATOM 1588 C CA . GLN A 1 200 ? 6.360 4.662 4.031 1.00 91.81 200 GLN A CA 1
ATOM 1589 C C . GLN A 1 200 ? 6.623 3.790 5.257 1.00 91.81 200 GLN A C 1
ATOM 1591 O O . GLN A 1 200 ? 7.554 2.989 5.239 1.00 91.81 200 GLN A O 1
ATOM 1596 N N . THR A 1 201 ? 5.773 3.885 6.280 1.00 92.62 201 THR A N 1
ATOM 1597 C CA . THR A 1 201 ? 5.888 3.062 7.489 1.00 92.62 201 THR A CA 1
ATOM 1598 C C . THR A 1 201 ? 5.705 1.578 7.170 1.00 92.62 201 THR A C 1
ATOM 1600 O O . THR A 1 201 ? 6.492 0.747 7.622 1.00 92.62 201 THR A O 1
ATOM 1603 N N . LEU A 1 202 ? 4.716 1.230 6.343 1.00 88.31 202 LEU A N 1
ATOM 1604 C CA . LEU A 1 202 ? 4.450 -0.155 5.947 1.00 88.31 202 LEU A CA 1
ATOM 1605 C C . LEU A 1 202 ? 5.603 -0.777 5.147 1.00 88.31 202 LEU A C 1
ATOM 1607 O O . LEU A 1 202 ? 5.950 -1.933 5.388 1.00 88.31 202 LEU A O 1
ATOM 1611 N N . ARG A 1 203 ? 6.248 -0.008 4.258 1.00 85.69 203 ARG A N 1
ATOM 1612 C CA . ARG A 1 203 ? 7.423 -0.455 3.483 1.00 85.69 203 ARG A CA 1
ATOM 1613 C C . ARG A 1 203 ? 8.628 -0.812 4.357 1.00 85.69 203 ARG A C 1
ATOM 1615 O O . ARG A 1 203 ? 9.494 -1.544 3.894 1.00 85.69 203 ARG A O 1
ATOM 1622 N N . THR A 1 204 ? 8.704 -0.310 5.593 1.00 83.31 204 THR A N 1
ATOM 1623 C CA . THR A 1 204 ? 9.794 -0.674 6.516 1.00 83.31 204 THR A CA 1
ATOM 1624 C C . THR A 1 204 ? 9.663 -2.092 7.064 1.00 83.31 204 THR A C 1
ATOM 1626 O O . THR A 1 204 ? 10.635 -2.621 7.598 1.00 83.31 204 THR A O 1
ATOM 1629 N N . GLU A 1 205 ? 8.458 -2.677 7.012 1.00 81.50 205 GLU A N 1
ATOM 1630 C CA . GLU A 1 205 ? 8.111 -3.958 7.647 1.00 81.50 205 GLU A CA 1
ATOM 1631 C C . GLU A 1 205 ? 8.459 -4.012 9.154 1.00 81.50 205 GLU A C 1
ATOM 1633 O O . GLU A 1 205 ? 8.480 -5.073 9.784 1.00 81.50 205 GLU A O 1
ATOM 1638 N N . ASN A 1 206 ? 8.706 -2.853 9.775 1.00 82.06 206 ASN A N 1
ATOM 1639 C CA . ASN A 1 206 ? 9.136 -2.759 11.157 1.00 82.06 206 ASN A CA 1
ATOM 1640 C C . ASN A 1 206 ? 7.918 -2.722 12.083 1.00 82.06 206 ASN A C 1
ATOM 1642 O O . ASN A 1 206 ? 7.253 -1.697 12.237 1.00 82.06 206 ASN A O 1
ATOM 1646 N N . LYS A 1 207 ? 7.670 -3.837 12.777 1.00 83.69 207 LYS A N 1
ATOM 1647 C CA . LYS A 1 207 ? 6.554 -3.981 13.726 1.00 83.69 207 LYS A CA 1
ATOM 1648 C C . LYS A 1 207 ? 6.478 -2.864 14.772 1.00 83.69 207 LYS A C 1
ATOM 1650 O O . LYS A 1 207 ? 5.381 -2.470 15.151 1.00 83.69 207 LYS A O 1
ATOM 1655 N N . GLN A 1 208 ? 7.61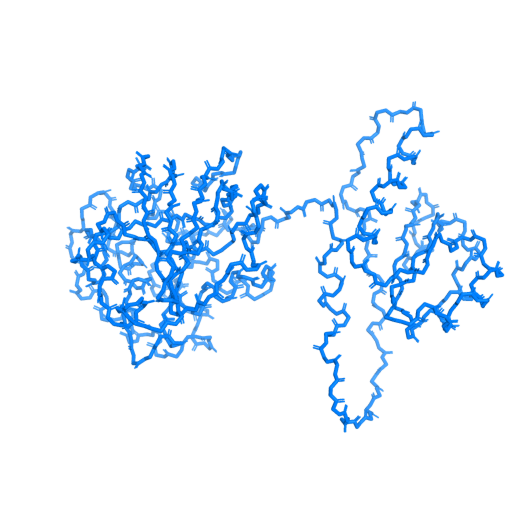2 -2.332 15.239 1.00 85.56 208 GLN A N 1
ATOM 1656 C CA . GLN A 1 208 ? 7.610 -1.242 16.224 1.00 85.56 208 GLN A CA 1
ATOM 1657 C C . GLN A 1 208 ? 7.139 0.079 15.614 1.00 85.56 208 GLN A C 1
ATOM 1659 O O . GLN A 1 208 ? 6.416 0.820 16.273 1.00 85.56 208 GLN A O 1
ATOM 1664 N N . GLN A 1 209 ? 7.500 0.350 14.357 1.00 87.88 209 GLN A N 1
ATOM 1665 C CA . GLN A 1 209 ? 7.041 1.544 13.643 1.00 87.88 209 GLN A CA 1
ATOM 1666 C C . GLN A 1 209 ? 5.575 1.428 13.214 1.00 87.88 209 GLN A C 1
ATOM 1668 O O . GLN A 1 209 ? 4.872 2.431 13.171 1.00 87.88 209 GLN A O 1
ATOM 1673 N N . ILE A 1 210 ? 5.096 0.210 12.947 1.00 90.69 210 ILE A N 1
ATOM 1674 C CA . ILE A 1 210 ? 3.706 -0.065 12.551 1.00 90.69 210 ILE A CA 1
ATOM 1675 C C . ILE A 1 210 ? 2.761 -0.080 13.758 1.00 90.69 210 ILE A C 1
ATOM 1677 O O . ILE A 1 210 ? 1.592 0.268 13.626 1.00 90.69 210 ILE A O 1
ATOM 1681 N N . LYS A 1 211 ? 3.252 -0.412 14.957 1.00 92.06 211 LYS A N 1
ATOM 1682 C CA . LYS A 1 211 ? 2.440 -0.518 16.179 1.00 92.06 211 LYS A CA 1
ATOM 1683 C C . LYS A 1 211 ? 1.511 0.685 16.454 1.00 92.06 211 LYS A C 1
ATOM 1685 O O . LYS A 1 211 ? 0.349 0.439 16.777 1.00 92.06 211 LYS A O 1
ATOM 1690 N N . PRO A 1 212 ? 1.939 1.957 16.314 1.00 95.75 212 PRO A N 1
ATOM 1691 C CA . PRO A 1 212 ? 1.055 3.116 16.478 1.00 95.75 212 PRO A CA 1
ATOM 1692 C C . PRO A 1 212 ? -0.120 3.149 15.489 1.00 95.75 212 PRO A C 1
ATOM 1694 O O . PRO A 1 212 ? -1.167 3.703 15.804 1.00 95.75 212 PRO A O 1
ATOM 1697 N N . TRP A 1 213 ? 0.028 2.528 14.317 1.00 96.19 213 TRP A N 1
ATOM 1698 C CA . TRP A 1 213 ? -0.971 2.515 13.249 1.00 96.19 213 TRP A CA 1
ATOM 1699 C C . TRP A 1 213 ? -2.033 1.431 13.412 1.00 96.19 213 TRP A C 1
ATOM 1701 O O . TRP A 1 213 ? -3.008 1.446 12.669 1.00 96.19 213 TRP A O 1
ATOM 1711 N N . LEU A 1 214 ? -1.884 0.490 14.352 1.00 94.44 214 LEU A N 1
ATOM 1712 C CA . LEU A 1 214 ? -2.749 -0.695 14.417 1.00 94.44 214 LEU A CA 1
ATOM 1713 C C . LEU A 1 214 ? -4.235 -0.365 14.620 1.00 94.44 214 LEU A C 1
ATOM 1715 O O . LEU A 1 214 ? -5.073 -1.025 14.012 1.00 94.44 214 LEU A O 1
ATOM 1719 N N . PHE A 1 215 ? -4.577 0.656 15.414 1.00 96.31 215 PHE A N 1
ATOM 1720 C CA . PHE A 1 215 ? -5.979 1.064 15.581 1.00 96.31 215 PHE A CA 1
ATOM 1721 C C . PHE A 1 215 ? -6.565 1.638 14.285 1.00 96.31 215 PHE A C 1
ATOM 1723 O O . PHE A 1 215 ? -7.656 1.238 13.879 1.00 96.31 215 PHE A O 1
ATOM 1730 N N . TYR A 1 216 ? -5.824 2.521 13.606 1.00 97.94 216 TYR A N 1
ATOM 1731 C CA . TYR A 1 216 ? -6.223 3.045 12.300 1.00 97.94 216 TYR A CA 1
ATOM 1732 C C . TYR A 1 216 ? -6.342 1.931 11.259 1.00 97.94 216 TYR A C 1
ATOM 1734 O O . TYR A 1 216 ? -7.369 1.818 10.598 1.00 97.94 216 TYR A O 1
ATOM 1742 N N . LEU A 1 217 ? -5.337 1.060 11.156 1.00 95.88 217 LEU A N 1
ATOM 1743 C CA . LEU A 1 217 ? -5.338 -0.074 10.235 1.00 95.88 217 LEU A CA 1
ATOM 1744 C C . LEU A 1 217 ? -6.509 -1.023 10.503 1.00 95.88 217 LEU A C 1
ATOM 1746 O O . LEU A 1 217 ? -7.120 -1.490 9.549 1.00 95.88 217 LEU A O 1
ATOM 1750 N N . ARG A 1 218 ? -6.868 -1.277 11.769 1.00 94.81 218 ARG A N 1
ATOM 1751 C CA . ARG A 1 218 ? -8.032 -2.103 12.114 1.00 94.81 218 ARG A CA 1
ATOM 1752 C C . ARG A 1 218 ? -9.337 -1.473 11.625 1.00 94.81 218 ARG A C 1
ATOM 1754 O O . ARG A 1 218 ? -10.126 -2.173 10.999 1.00 94.81 218 ARG A O 1
ATOM 1761 N N . LEU A 1 219 ? -9.551 -0.178 11.872 1.00 97.06 219 LEU A N 1
ATOM 1762 C CA . LEU A 1 219 ? -10.734 0.550 11.392 1.00 97.06 219 LEU A CA 1
ATOM 1763 C C . LEU A 1 219 ? -10.782 0.597 9.856 1.00 97.06 219 LEU A C 1
ATOM 1765 O O . LEU A 1 219 ? -11.809 0.304 9.249 1.00 97.06 219 LEU A O 1
ATOM 1769 N N . PHE A 1 220 ? -9.658 0.922 9.224 1.00 97.56 220 PHE A N 1
ATOM 1770 C CA . PHE A 1 220 ? -9.555 1.084 7.779 1.00 97.56 220 PHE A CA 1
ATOM 1771 C C . PHE A 1 220 ? -9.730 -0.244 7.030 1.00 97.56 220 PHE A C 1
ATOM 1773 O O . PHE A 1 220 ? -10.515 -0.325 6.090 1.00 97.56 220 PHE A O 1
ATOM 1780 N N . LEU A 1 221 ? -9.075 -1.322 7.473 1.00 94.81 221 LEU A N 1
ATOM 1781 C CA . LEU A 1 221 ? -9.249 -2.649 6.872 1.00 94.81 221 LEU A CA 1
ATOM 1782 C C . LEU A 1 221 ? -10.667 -3.194 7.088 1.00 94.81 221 LEU A C 1
ATOM 1784 O O . LEU A 1 221 ? -11.199 -3.837 6.186 1.00 94.81 221 LEU A O 1
ATOM 1788 N N . GLN A 1 222 ? -11.299 -2.895 8.229 1.00 94.69 222 GLN A N 1
ATOM 1789 C CA . GLN A 1 222 ? -12.706 -3.224 8.470 1.00 94.69 222 GLN A CA 1
ATOM 1790 C C . GLN A 1 222 ? -13.649 -2.483 7.510 1.00 94.69 222 GLN A C 1
ATOM 1792 O O . GLN A 1 222 ? -14.612 -3.077 7.025 1.00 94.69 222 GLN A O 1
ATOM 1797 N N . ALA A 1 223 ? -13.382 -1.208 7.218 1.00 96.88 223 ALA A N 1
ATOM 1798 C CA . ALA A 1 223 ? -14.137 -0.449 6.223 1.00 96.88 223 ALA A CA 1
ATOM 1799 C C . ALA A 1 223 ? -14.001 -1.093 4.834 1.00 96.88 223 ALA A C 1
ATOM 1801 O O . ALA A 1 223 ? -14.990 -1.391 4.168 1.00 96.88 223 ALA A O 1
ATOM 1802 N N . LEU A 1 224 ? -12.764 -1.392 4.424 1.00 96.56 224 LEU A N 1
ATOM 1803 C CA . LEU A 1 224 ? -12.467 -1.986 3.120 1.00 96.56 224 LEU A CA 1
ATOM 1804 C C . LEU A 1 224 ? -13.001 -3.419 2.972 1.00 96.56 224 LEU A C 1
ATOM 1806 O O . LEU A 1 224 ? -13.294 -3.839 1.849 1.00 96.56 224 LEU A O 1
ATOM 1810 N N . SER A 1 225 ? -13.140 -4.184 4.061 1.00 94.25 225 SER A N 1
ATOM 1811 C CA . SER A 1 225 ? -13.690 -5.546 4.007 1.00 94.25 225 SER A CA 1
ATOM 1812 C C . SER A 1 225 ? -15.186 -5.567 3.677 1.00 94.25 225 SER A C 1
ATOM 1814 O O . SER A 1 225 ? -15.642 -6.520 3.045 1.00 94.25 225 SER A O 1
ATOM 1816 N N . LYS A 1 226 ? -15.924 -4.495 4.004 1.00 95.44 226 LYS A N 1
ATOM 1817 C CA . LYS A 1 226 ? -17.343 -4.315 3.640 1.00 95.44 226 LYS A CA 1
ATOM 1818 C C . LYS A 1 226 ? -17.552 -3.977 2.164 1.00 95.44 226 LYS A C 1
ATOM 1820 O O . LYS A 1 226 ? -18.603 -4.284 1.608 1.00 95.44 226 LYS A O 1
ATOM 1825 N N . LEU A 1 227 ? -16.551 -3.381 1.517 1.00 95.44 227 LEU A N 1
ATOM 1826 C CA . LEU A 1 227 ? -16.621 -3.031 0.102 1.00 95.44 227 LEU A CA 1
ATOM 1827 C C . LEU A 1 227 ? -16.477 -4.274 -0.780 1.00 95.44 227 LEU A C 1
ATOM 1829 O O . LEU A 1 227 ? -15.660 -5.165 -0.520 1.00 95.44 227 LEU A O 1
ATOM 1833 N N . SER A 1 228 ? -17.228 -4.310 -1.879 1.00 91.94 228 SER A N 1
ATOM 1834 C CA . SER A 1 228 ? -17.130 -5.395 -2.858 1.00 91.94 228 SER A CA 1
ATOM 1835 C C . SER A 1 228 ? -15.761 -5.403 -3.540 1.00 91.94 228 SER A C 1
ATOM 1837 O O . SER A 1 228 ? -15.234 -4.361 -3.932 1.00 91.94 228 SER A O 1
ATOM 1839 N N . SER A 1 229 ? -15.182 -6.595 -3.697 1.00 93.62 229 SER A N 1
ATOM 1840 C CA . SER A 1 229 ? -13.947 -6.764 -4.463 1.00 93.62 229 SER A CA 1
ATOM 1841 C C . SER A 1 229 ? -14.226 -6.830 -5.961 1.00 93.62 229 SER A C 1
ATOM 1843 O O . SER A 1 229 ? -15.205 -7.432 -6.399 1.00 93.62 229 SER A O 1
ATOM 1845 N N . ILE A 1 230 ? -13.325 -6.248 -6.747 1.00 94.75 230 ILE A N 1
ATOM 1846 C CA . ILE A 1 230 ? -13.340 -6.291 -8.205 1.00 94.75 230 ILE A CA 1
ATOM 1847 C C . ILE A 1 230 ? -12.123 -7.042 -8.745 1.00 94.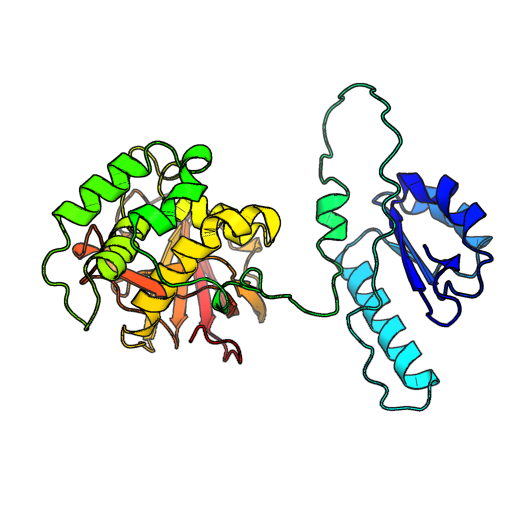75 230 ILE A C 1
ATOM 1849 O O . ILE A 1 230 ? -11.018 -6.957 -8.212 1.00 94.75 230 ILE A O 1
ATOM 1853 N N . THR A 1 231 ? -12.341 -7.750 -9.850 1.00 96.00 231 THR A N 1
ATOM 1854 C CA . THR A 1 231 ? -11.294 -8.383 -10.656 1.00 96.00 231 THR A CA 1
ATOM 1855 C C . THR A 1 231 ? -11.284 -7.717 -12.028 1.00 96.00 231 THR A C 1
ATOM 1857 O O . THR A 1 231 ? -12.249 -7.856 -12.780 1.00 96.00 231 THR A O 1
ATOM 1860 N N . ARG A 1 232 ? -10.248 -6.930 -12.329 1.00 95.50 232 ARG A N 1
ATOM 1861 C CA . ARG A 1 232 ? -10.068 -6.220 -13.610 1.00 95.50 232 ARG A CA 1
ATOM 1862 C C . ARG A 1 232 ? -8.642 -5.685 -13.731 1.00 95.50 232 ARG A C 1
ATOM 1864 O O . ARG A 1 232 ? -7.864 -5.757 -12.785 1.00 95.50 232 ARG A O 1
ATOM 1871 N N . VAL A 1 233 ? -8.315 -5.104 -14.881 1.00 97.31 233 VAL A N 1
ATOM 1872 C CA . VAL A 1 233 ? -7.085 -4.318 -15.021 1.00 97.31 233 VAL A CA 1
ATOM 1873 C C . VAL A 1 233 ? -7.262 -2.964 -14.337 1.00 97.31 233 VAL A C 1
ATOM 1875 O O . VAL A 1 233 ? -8.266 -2.285 -14.554 1.00 97.31 233 VAL A O 1
ATOM 1878 N N . VAL A 1 234 ? -6.284 -2.587 -13.520 1.00 97.06 234 VAL A N 1
ATOM 1879 C CA . VAL A 1 234 ? -6.153 -1.259 -12.909 1.00 97.06 234 VAL A CA 1
ATOM 1880 C C . VAL A 1 234 ? -4.793 -0.661 -13.243 1.00 97.06 234 VAL A C 1
ATOM 1882 O O . VAL A 1 234 ? -3.871 -1.370 -13.653 1.00 97.06 234 VAL A O 1
ATOM 1885 N N . TYR A 1 235 ? -4.678 0.652 -13.087 1.00 96.00 235 TYR A N 1
ATOM 1886 C CA . TYR A 1 235 ? -3.520 1.418 -13.524 1.00 96.00 235 TYR A CA 1
ATOM 1887 C C . TYR A 1 235 ? -2.914 2.204 -12.370 1.00 96.00 235 TYR A C 1
ATOM 1889 O O . TYR A 1 235 ? -3.634 2.722 -11.519 1.00 96.00 235 TYR A O 1
ATOM 1897 N N . GLN A 1 236 ? -1.594 2.336 -12.369 1.00 93.81 236 GLN A N 1
ATOM 1898 C CA . GLN A 1 236 ? -0.872 3.211 -11.450 1.00 93.81 236 GLN A CA 1
ATOM 1899 C C . GLN A 1 236 ? 0.270 3.896 -12.201 1.00 93.81 236 GLN A C 1
ATOM 1901 O O . GLN A 1 236 ? 0.952 3.262 -13.004 1.00 93.81 236 GLN A O 1
ATOM 1906 N N . GLY A 1 237 ? 0.479 5.186 -11.950 1.00 91.56 237 GLY A N 1
ATOM 1907 C CA . GLY A 1 237 ? 1.538 5.975 -12.577 1.00 91.56 237 GLY A CA 1
ATOM 1908 C C . GLY A 1 237 ? 2.540 6.521 -11.563 1.00 91.56 237 GLY A C 1
ATOM 1909 O O . GLY A 1 237 ? 2.187 6.818 -10.422 1.00 91.56 237 GLY A O 1
ATOM 1910 N N . THR A 1 238 ? 3.795 6.664 -11.984 1.00 89.62 238 THR A N 1
ATOM 1911 C CA . THR A 1 238 ? 4.825 7.416 -11.255 1.00 89.62 238 THR A CA 1
ATOM 1912 C C . THR A 1 238 ? 5.730 8.178 -12.220 1.00 89.62 238 THR A C 1
ATOM 1914 O O . THR A 1 238 ? 6.057 7.673 -13.291 1.00 89.62 238 THR A O 1
ATOM 1917 N N . ASN A 1 239 ? 6.188 9.359 -11.811 1.00 89.75 239 ASN A N 1
ATOM 1918 C CA . ASN A 1 239 ? 7.160 10.217 -12.499 1.00 89.75 239 ASN A CA 1
ATOM 1919 C C . ASN A 1 239 ? 8.630 9.778 -12.315 1.00 89.75 239 ASN A C 1
ATOM 1921 O O . ASN A 1 239 ? 9.527 10.604 -12.145 1.00 89.75 239 ASN A O 1
ATOM 1925 N N . LYS A 1 240 ? 8.877 8.466 -12.268 1.00 90.38 240 LYS A N 1
ATOM 1926 C CA . LYS A 1 240 ? 10.221 7.884 -12.169 1.00 90.38 240 LYS A CA 1
ATOM 1927 C C . LYS A 1 240 ? 10.334 6.692 -13.097 1.00 90.38 240 LYS A C 1
ATOM 1929 O O . LYS A 1 240 ? 9.370 5.938 -13.252 1.00 90.38 240 LYS A O 1
ATOM 1934 N N . ASN A 1 241 ? 11.524 6.454 -13.639 1.00 91.06 241 ASN A N 1
ATOM 1935 C CA . ASN A 1 241 ? 11.822 5.180 -14.272 1.00 91.06 241 ASN A CA 1
ATOM 1936 C C . ASN A 1 241 ? 12.101 4.113 -13.199 1.00 91.06 241 ASN A C 1
ATOM 1938 O O . ASN A 1 241 ? 13.003 4.257 -12.374 1.00 91.06 241 ASN A O 1
ATOM 1942 N N . LEU A 1 242 ? 11.305 3.043 -13.186 1.00 91.12 242 LEU A N 1
ATOM 1943 C CA . LEU A 1 242 ? 11.450 1.930 -12.247 1.00 91.12 242 LEU A CA 1
ATOM 1944 C C . LEU A 1 242 ? 11.789 0.601 -12.936 1.00 91.12 242 LEU A C 1
ATOM 1946 O O . LEU A 1 242 ? 11.743 -0.432 -12.267 1.00 91.12 242 LEU A O 1
ATOM 1950 N N . SER A 1 243 ? 12.144 0.604 -14.227 1.00 88.25 243 SER A N 1
ATOM 1951 C CA . SER A 1 243 ? 12.395 -0.608 -15.030 1.00 88.25 243 SER A CA 1
ATOM 1952 C C . SER A 1 243 ? 13.282 -1.633 -14.323 1.00 88.25 243 SER A C 1
ATOM 1954 O O . SER A 1 243 ? 12.946 -2.815 -14.265 1.00 88.25 243 SER A O 1
ATOM 1956 N N . ASP A 1 244 ? 14.365 -1.171 -13.702 1.00 89.31 244 ASP A N 1
ATOM 1957 C CA . ASP A 1 244 ? 15.389 -2.026 -13.092 1.00 89.31 244 ASP A CA 1
ATOM 1958 C C . ASP A 1 244 ? 14.874 -2.767 -11.853 1.00 89.31 244 ASP A C 1
ATOM 1960 O O . ASP A 1 244 ? 15.396 -3.812 -11.462 1.00 89.31 244 ASP A O 1
ATOM 1964 N N . LYS A 1 245 ? 13.806 -2.252 -11.236 1.00 87.50 245 LYS A N 1
ATOM 1965 C CA . LYS A 1 245 ? 13.134 -2.902 -10.110 1.00 87.50 245 LYS A CA 1
ATOM 1966 C C . LYS A 1 245 ? 12.126 -3.950 -10.574 1.00 87.50 245 LYS A C 1
ATOM 1968 O O . LYS A 1 245 ? 11.711 -4.765 -9.757 1.00 87.50 245 LYS A O 1
ATOM 1973 N N . TYR A 1 246 ? 11.744 -3.992 -11.843 1.00 90.81 246 TYR A N 1
ATOM 1974 C CA . TYR A 1 246 ? 10.708 -4.904 -12.329 1.00 90.81 246 TYR A CA 1
ATOM 1975 C C . TYR A 1 246 ? 11.198 -5.739 -13.520 1.00 90.81 246 TYR A C 1
ATOM 1977 O O . TYR A 1 246 ? 10.649 -5.626 -14.616 1.00 90.81 246 TYR A O 1
ATOM 1985 N N . PRO A 1 247 ? 12.216 -6.605 -13.333 1.00 89.00 247 PRO A N 1
ATOM 1986 C CA . PRO A 1 247 ? 12.614 -7.542 -14.374 1.00 89.00 247 PRO A CA 1
ATOM 1987 C C . PRO A 1 247 ? 11.526 -8.602 -14.599 1.00 89.00 247 PRO A C 1
ATOM 1989 O O . PRO A 1 247 ? 10.854 -9.038 -13.659 1.00 89.00 247 PRO A O 1
ATOM 1992 N N . ASN A 1 248 ? 11.380 -9.041 -15.851 1.00 90.88 248 ASN A N 1
ATOM 1993 C CA . ASN A 1 248 ? 10.388 -10.043 -16.250 1.00 90.88 248 ASN A CA 1
ATOM 1994 C C . ASN A 1 248 ? 10.488 -11.313 -15.393 1.00 90.88 248 ASN A C 1
ATOM 1996 O O . ASN A 1 248 ? 11.575 -11.834 -15.144 1.00 90.88 248 ASN A O 1
ATOM 2000 N N . GLY A 1 249 ? 9.339 -11.825 -14.953 1.00 87.06 249 GLY A N 1
ATOM 2001 C CA . GLY A 1 249 ? 9.237 -13.018 -14.116 1.00 87.06 249 GLY A CA 1
ATOM 2002 C C . GLY A 1 249 ? 9.506 -12.789 -12.626 1.00 87.06 249 GLY A C 1
ATOM 2003 O O . GLY A 1 249 ? 9.307 -13.719 -11.843 1.00 87.06 249 GLY A O 1
ATOM 2004 N N . ARG A 1 250 ? 9.917 -11.584 -12.197 1.00 89.12 250 ARG A N 1
ATOM 2005 C CA . ARG A 1 250 ? 10.074 -11.269 -10.769 1.00 89.12 250 ARG A CA 1
ATOM 2006 C C . ARG A 1 250 ? 8.748 -11.463 -10.039 1.00 89.12 250 ARG A C 1
ATOM 2008 O O . ARG A 1 250 ? 7.720 -10.951 -10.469 1.00 89.12 250 ARG A O 1
ATOM 2015 N N . ILE A 1 251 ? 8.804 -12.131 -8.891 1.00 88.31 251 ILE A N 1
ATOM 2016 C CA . ILE A 1 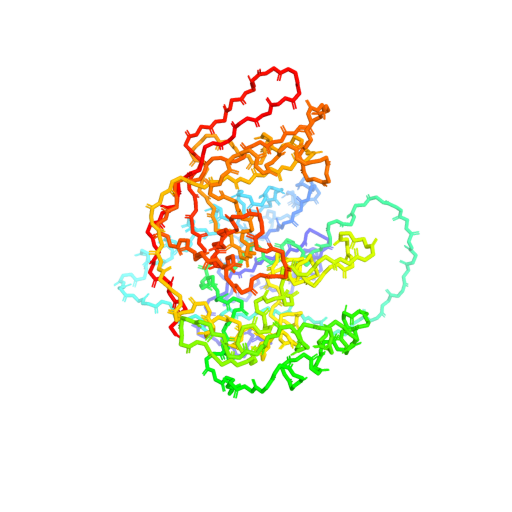251 ? 7.688 -12.241 -7.949 1.00 88.31 251 ILE A CA 1
ATOM 2017 C C . ILE A 1 251 ? 8.054 -11.476 -6.683 1.00 88.31 251 ILE A C 1
ATOM 2019 O O . ILE A 1 251 ? 9.171 -11.608 -6.179 1.00 88.31 251 ILE A O 1
ATOM 2023 N N . TYR A 1 252 ? 7.127 -10.679 -6.162 1.00 84.19 252 TYR A N 1
ATOM 2024 C CA . TYR A 1 252 ? 7.325 -9.944 -4.915 1.00 84.19 252 TYR A CA 1
ATOM 2025 C C . TYR A 1 252 ? 6.016 -9.788 -4.137 1.00 84.19 252 TYR A C 1
ATOM 2027 O O . TYR A 1 252 ? 4.929 -9.875 -4.707 1.00 84.19 252 TYR A O 1
ATOM 2035 N N . SER A 1 253 ? 6.136 -9.569 -2.827 1.00 84.88 253 SER A N 1
ATOM 2036 C CA . SER A 1 253 ? 5.021 -9.158 -1.970 1.00 84.88 253 SER A CA 1
ATOM 2037 C C . SER A 1 253 ? 5.065 -7.645 -1.779 1.00 84.88 253 SER A C 1
ATOM 2039 O O . SER A 1 253 ? 6.145 -7.093 -1.572 1.00 84.88 253 SER A O 1
ATOM 2041 N N . SER A 1 254 ? 3.908 -6.992 -1.817 1.00 87.44 254 SER A N 1
ATOM 2042 C CA . SER A 1 254 ? 3.763 -5.575 -1.486 1.00 87.44 254 SER A CA 1
ATOM 2043 C C . SER A 1 254 ? 3.086 -5.421 -0.129 1.00 87.44 254 SER A C 1
ATOM 2045 O O . SER A 1 254 ? 2.011 -5.981 0.078 1.00 87.44 254 SER A O 1
ATOM 2047 N N . TRP A 1 255 ? 3.702 -4.683 0.795 1.00 87.56 255 TRP A N 1
ATOM 2048 C CA . TRP A 1 255 ? 3.135 -4.392 2.121 1.00 87.56 255 TRP A CA 1
ATOM 2049 C C . TRP A 1 255 ? 2.514 -3.002 2.238 1.00 87.56 255 TRP A C 1
ATOM 2051 O O . TRP A 1 255 ? 1.869 -2.704 3.236 1.00 87.56 255 TRP A O 1
ATOM 2061 N N . GLU A 1 256 ? 2.672 -2.167 1.223 1.00 91.12 256 GLU A N 1
ATOM 2062 C CA . GLU A 1 256 ? 1.929 -0.920 1.083 1.00 91.12 256 GLU A CA 1
ATOM 2063 C C . GLU A 1 256 ? 0.529 -1.175 0.517 1.00 91.12 256 GLU A C 1
ATOM 2065 O O . GLU A 1 256 ? 0.260 -2.204 -0.108 1.00 91.12 256 GLU A O 1
ATOM 2070 N N . PHE A 1 257 ? -0.354 -0.202 0.701 1.00 95.44 257 PHE A N 1
ATOM 2071 C CA . PHE A 1 257 ? -1.559 -0.093 -0.103 1.00 95.44 257 PHE A CA 1
ATOM 2072 C C . PHE A 1 257 ? -1.183 0.452 -1.486 1.00 95.44 257 PHE A C 1
ATOM 2074 O O . PHE A 1 257 ? -0.508 1.479 -1.587 1.00 95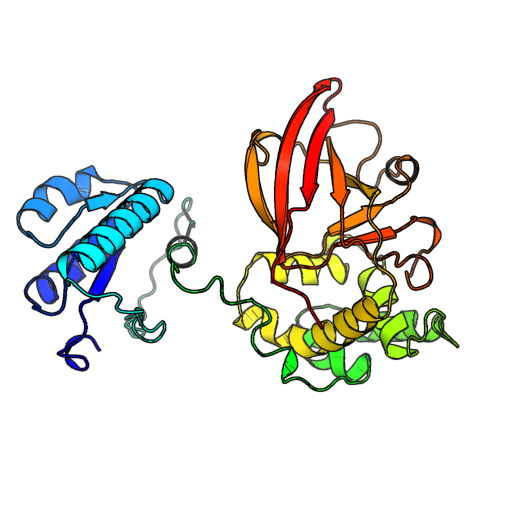.44 257 PHE A O 1
ATOM 2081 N N . LEU A 1 258 ? -1.636 -0.206 -2.555 1.00 94.88 258 LEU A N 1
ATOM 2082 C CA . LEU A 1 258 ? -1.454 0.320 -3.909 1.00 94.88 258 LEU A CA 1
ATOM 2083 C C . LEU A 1 258 ? -2.679 1.139 -4.295 1.00 94.88 258 LEU A C 1
ATOM 2085 O O . LEU A 1 258 ? -3.749 0.583 -4.549 1.00 94.88 258 LEU A O 1
ATOM 2089 N N . ASP A 1 259 ? -2.496 2.455 -4.330 1.00 92.94 259 ASP A N 1
ATOM 2090 C CA . ASP A 1 259 ? -3.473 3.397 -4.868 1.00 92.94 259 ASP A CA 1
ATOM 2091 C C . ASP A 1 259 ? -3.407 3.366 -6.399 1.00 92.94 259 ASP A C 1
ATOM 2093 O O . ASP A 1 259 ? -2.374 3.690 -6.999 1.00 92.94 259 ASP A O 1
ATOM 2097 N N . CYS A 1 260 ? -4.483 2.873 -7.007 1.00 94.81 260 CYS A N 1
ATOM 2098 C CA . CYS A 1 260 ? -4.632 2.669 -8.440 1.00 94.81 260 CYS A CA 1
ATOM 2099 C C . CYS A 1 260 ? -5.898 3.377 -8.936 1.00 94.81 260 CYS A C 1
ATOM 2101 O O . CYS A 1 260 ? -6.780 3.738 -8.165 1.00 94.81 260 CYS A O 1
ATOM 2103 N N . THR A 1 261 ? -6.040 3.487 -10.250 1.00 93.31 261 THR A N 1
ATOM 2104 C CA . THR A 1 261 ? -7.268 3.935 -10.913 1.00 93.31 261 THR A CA 1
ATOM 2105 C C . THR A 1 261 ? -7.809 2.843 -11.827 1.00 93.31 261 THR A C 1
ATOM 2107 O O . THR A 1 261 ? -7.051 2.080 -12.433 1.00 93.31 261 THR A O 1
ATOM 2110 N N . SER A 1 262 ? -9.133 2.767 -11.959 1.00 92.06 262 SER A N 1
ATOM 2111 C CA . SER A 1 262 ? -9.770 1.955 -13.004 1.00 92.06 262 SER A CA 1
ATOM 2112 C C . SER A 1 262 ? -9.899 2.684 -14.350 1.00 92.06 262 SER A C 1
ATOM 2114 O O . SER A 1 262 ? -10.184 2.049 -15.366 1.00 92.06 262 SER A O 1
ATOM 2116 N N . CYS A 1 263 ? -9.639 3.993 -14.382 1.00 90.56 263 CYS A N 1
ATOM 2117 C CA . CYS A 1 263 ? -9.723 4.838 -15.565 1.00 90.56 263 CYS A CA 1
ATOM 2118 C C . CYS A 1 263 ? -8.343 5.415 -15.905 1.00 90.56 263 CYS A C 1
ATOM 2120 O O . CYS A 1 263 ? -7.883 6.370 -15.290 1.00 90.56 263 CYS A O 1
ATOM 2122 N N . ILE A 1 264 ? -7.682 4.872 -16.933 1.00 89.94 264 ILE A N 1
ATOM 2123 C CA . ILE A 1 264 ? -6.322 5.294 -17.321 1.00 89.94 264 ILE A CA 1
ATOM 2124 C C . ILE A 1 264 ? -6.207 6.797 -17.638 1.00 89.94 264 ILE A C 1
ATOM 2126 O O . ILE A 1 264 ? -5.137 7.375 -17.478 1.00 89.94 264 ILE A O 1
ATOM 2130 N N . LYS A 1 265 ? -7.306 7.449 -18.048 1.00 87.25 265 LYS A N 1
ATOM 2131 C CA . LYS A 1 265 ? -7.334 8.888 -18.354 1.00 87.25 265 LYS A CA 1
ATOM 2132 C C . LYS A 1 265 ? -7.051 9.759 -17.130 1.00 87.25 265 LYS A C 1
ATOM 2134 O O . LYS A 1 265 ? -6.550 10.864 -17.297 1.00 87.25 265 LYS A O 1
ATOM 2139 N N . THR A 1 266 ? -7.330 9.271 -15.917 1.00 85.25 266 THR A N 1
ATOM 2140 C CA . THR A 1 266 ? -7.061 10.033 -14.687 1.00 85.25 266 THR A CA 1
ATOM 2141 C C . THR A 1 266 ? -5.562 10.148 -14.389 1.00 85.25 266 THR A C 1
ATOM 2143 O O . THR A 1 266 ? -5.167 10.985 -13.588 1.00 85.25 266 THR A O 1
ATOM 2146 N N . LEU A 1 267 ? -4.706 9.373 -15.073 1.00 84.31 267 LEU A N 1
ATOM 2147 C CA . LEU A 1 267 ? -3.246 9.478 -14.967 1.00 84.31 267 LEU A CA 1
ATOM 2148 C C . LEU A 1 267 ? -2.643 10.611 -15.806 1.00 84.31 267 LEU A C 1
ATOM 2150 O O . LEU A 1 267 ? -1.442 10.838 -15.721 1.00 84.31 267 LEU A O 1
ATOM 2154 N N . GLU A 1 268 ? -3.422 11.321 -16.626 1.00 78.25 268 GLU A N 1
ATOM 2155 C CA . GLU A 1 268 ? -2.890 12.478 -17.364 1.00 78.25 268 GLU A CA 1
ATOM 2156 C C . GLU A 1 268 ? -2.587 13.686 -16.466 1.00 78.25 268 GLU A C 1
ATOM 2158 O O . GLU A 1 268 ? -1.949 14.632 -16.928 1.00 78.25 268 GLU A O 1
ATOM 2163 N N . ASP A 1 269 ? -3.014 13.641 -15.203 1.00 72.69 269 ASP A N 1
ATOM 2164 C CA . ASP A 1 269 ? -2.707 14.648 -14.195 1.00 72.69 269 ASP A CA 1
ATOM 2165 C C . ASP A 1 269 ? -1.190 14.727 -13.912 1.00 72.69 269 ASP A C 1
ATOM 2167 O O . ASP A 1 269 ? -0.491 13.712 -13.763 1.00 72.69 269 ASP A O 1
ATOM 2171 N N . GLU A 1 270 ? -0.669 15.955 -13.867 1.00 59.72 270 GLU A N 1
ATOM 2172 C CA . GLU A 1 270 ? 0.764 16.260 -13.800 1.00 59.72 270 GLU A CA 1
ATOM 2173 C C . GLU A 1 270 ? 1.394 15.862 -12.461 1.00 59.72 270 GLU A C 1
ATOM 2175 O O . GLU A 1 270 ? 2.596 15.600 -12.403 1.00 59.72 270 GLU A O 1
ATOM 2180 N N . GLU A 1 271 ? 0.603 15.749 -11.393 1.00 64.94 271 GLU A N 1
ATOM 2181 C CA . GLU A 1 271 ? 1.136 15.569 -10.039 1.00 64.94 271 GLU A CA 1
ATOM 2182 C C . GLU A 1 271 ? 1.708 14.159 -9.776 1.00 64.94 271 GLU A C 1
ATOM 2184 O O . GLU A 1 271 ? 2.575 13.975 -8.916 1.00 64.94 271 GLU A O 1
ATOM 2189 N N . ASN A 1 272 ? 1.273 13.139 -10.532 1.00 63.31 272 ASN A N 1
ATOM 2190 C CA . ASN A 1 272 ? 1.677 11.745 -10.292 1.00 63.31 272 ASN A CA 1
ATOM 2191 C C . ASN A 1 272 ? 2.319 11.034 -11.486 1.00 63.31 272 ASN A C 1
ATOM 2193 O O . ASN A 1 272 ? 3.155 10.151 -11.277 1.00 63.31 272 ASN A O 1
ATOM 2197 N N . PHE A 1 273 ? 1.971 11.403 -12.718 1.00 79.81 273 PHE A N 1
ATOM 2198 C CA . PHE A 1 273 ? 2.501 10.753 -13.918 1.00 79.81 273 PHE A CA 1
ATOM 2199 C C . PHE A 1 273 ? 2.807 11.766 -15.019 1.00 79.81 273 PHE A C 1
ATOM 2201 O O . PHE A 1 273 ? 3.927 11.775 -15.530 1.00 79.81 273 PHE A O 1
ATOM 2208 N N . GLY A 1 274 ? 1.854 12.649 -15.333 1.00 81.00 274 GLY A N 1
ATOM 2209 C CA . GLY A 1 274 ? 2.026 13.684 -16.345 1.00 81.00 274 GLY A CA 1
ATOM 2210 C C . GLY A 1 274 ? 2.288 13.136 -17.752 1.00 81.00 274 GLY A C 1
ATOM 2211 O O . GLY A 1 274 ? 2.032 11.973 -18.071 1.00 81.00 274 GLY A O 1
ATOM 2212 N N . ARG A 1 275 ? 2.782 14.006 -18.640 1.00 84.19 275 ARG A N 1
ATOM 2213 C CA . ARG A 1 275 ? 2.917 13.711 -20.082 1.00 84.19 275 ARG A CA 1
ATOM 2214 C C . ARG A 1 275 ? 4.361 13.559 -20.569 1.00 84.19 275 ARG A C 1
ATOM 2216 O O . ARG A 1 275 ? 4.572 13.028 -21.659 1.00 84.19 275 ARG A O 1
ATOM 2223 N N . THR A 1 276 ? 5.345 14.001 -19.789 1.00 85.44 276 THR A N 1
ATOM 2224 C CA . THR A 1 276 ? 6.762 14.119 -20.188 1.00 85.44 276 THR A CA 1
ATOM 2225 C C . THR A 1 276 ? 7.709 13.728 -19.053 1.00 85.44 276 THR A C 1
ATOM 2227 O O . THR A 1 276 ? 7.287 13.693 -17.900 1.00 85.44 276 THR A O 1
ATOM 2230 N N . GLY A 1 277 ? 8.989 13.494 -19.365 1.00 90.06 277 GLY A N 1
ATOM 2231 C CA . GLY A 1 277 ? 10.008 13.085 -18.394 1.00 90.06 277 GLY A CA 1
ATOM 2232 C C . GLY A 1 277 ? 9.934 11.600 -18.041 1.00 90.06 277 GLY A C 1
ATOM 2233 O O . GLY A 1 277 ? 9.009 10.895 -18.452 1.00 90.06 277 GLY A O 1
ATOM 2234 N N . GLU A 1 278 ? 10.913 11.109 -17.283 1.00 93.69 278 GLU A N 1
ATOM 2235 C CA . GLU A 1 278 ? 10.929 9.715 -16.835 1.00 93.69 278 GLU A CA 1
ATOM 2236 C C . GLU A 1 278 ? 9.645 9.336 -16.104 1.00 93.69 278 GLU A C 1
ATOM 2238 O O . GLU A 1 278 ? 9.264 9.953 -15.112 1.00 93.69 278 GLU A O 1
ATOM 2243 N N . ARG A 1 279 ? 8.979 8.283 -16.578 1.00 93.75 279 ARG A N 1
ATOM 2244 C CA . ARG A 1 279 ? 7.730 7.822 -15.979 1.00 93.75 279 ARG A CA 1
ATOM 2245 C C . ARG A 1 279 ? 7.505 6.338 -16.192 1.00 93.75 279 ARG A C 1
ATOM 2247 O O . ARG A 1 279 ? 7.888 5.769 -17.212 1.00 93.75 279 ARG A O 1
ATOM 2254 N N . THR A 1 280 ? 6.852 5.715 -15.219 1.00 94.38 280 THR A N 1
ATOM 2255 C CA . THR A 1 280 ? 6.482 4.301 -15.264 1.00 94.38 280 THR A CA 1
ATOM 2256 C C . THR A 1 280 ? 4.975 4.155 -15.107 1.00 94.38 280 THR A C 1
ATOM 2258 O O . THR A 1 280 ? 4.405 4.626 -14.123 1.00 94.38 280 THR A O 1
ATOM 2261 N N . LEU A 1 281 ? 4.340 3.501 -16.080 1.00 95.62 281 LEU A N 1
ATOM 2262 C CA . LEU A 1 281 ? 2.945 3.0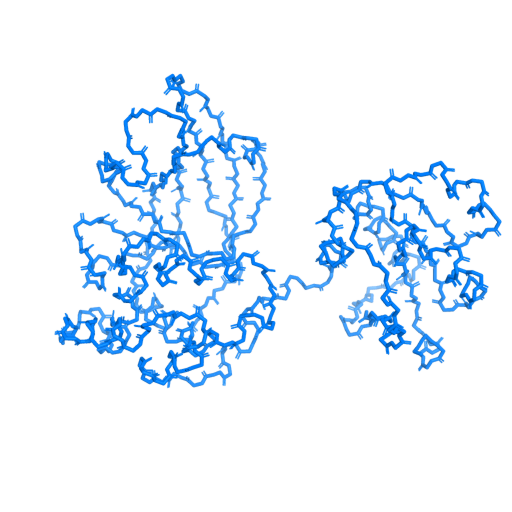75 -16.031 1.00 95.62 281 LEU A CA 1
ATOM 2263 C C . LEU A 1 281 ? 2.890 1.604 -15.627 1.00 95.62 281 LEU A C 1
ATOM 2265 O O . LEU A 1 281 ? 3.392 0.735 -16.337 1.00 95.62 281 LEU A O 1
ATOM 2269 N N . PHE A 1 282 ? 2.222 1.320 -14.522 1.00 96.69 282 PHE A N 1
ATOM 2270 C CA . PHE A 1 282 ? 1.856 -0.029 -14.131 1.00 96.69 282 PHE A CA 1
ATOM 2271 C C . PHE A 1 282 ? 0.469 -0.357 -14.666 1.00 96.69 282 PHE A C 1
ATOM 2273 O O . PHE A 1 282 ? -0.489 0.392 -14.474 1.00 96.69 282 PHE A O 1
ATOM 2280 N N . THR A 1 283 ? 0.372 -1.507 -15.316 1.00 97.81 283 THR A N 1
ATOM 2281 C CA . THR A 1 283 ? -0.887 -2.149 -15.697 1.00 97.81 283 THR A CA 1
ATOM 2282 C C . THR A 1 283 ? -1.003 -3.415 -14.866 1.00 97.81 283 THR A C 1
ATOM 2284 O O . THR A 1 283 ? -0.130 -4.277 -14.927 1.00 97.81 283 THR A O 1
ATOM 2287 N N . ILE A 1 284 ? -2.025 -3.493 -14.020 1.00 98.19 284 ILE A N 1
ATOM 2288 C CA . ILE A 1 284 ? -2.120 -4.516 -12.981 1.00 98.19 284 ILE A CA 1
ATOM 2289 C C . ILE A 1 284 ? -3.399 -5.310 -13.200 1.00 98.19 284 ILE A C 1
ATOM 2291 O O . ILE A 1 284 ? -4.493 -4.784 -13.010 1.00 98.19 284 ILE A O 1
ATOM 2295 N N . GLU A 1 285 ? -3.277 -6.582 -13.572 1.00 98.06 285 GLU A N 1
ATOM 2296 C CA . GLU A 1 285 ? -4.392 -7.528 -13.519 1.00 98.06 285 GLU A CA 1
ATOM 2297 C C . GLU A 1 285 ? -4.681 -7.857 -12.052 1.00 98.06 285 GLU A C 1
ATOM 2299 O O . GLU A 1 285 ? -4.044 -8.735 -11.463 1.00 98.06 285 GLU A O 1
ATOM 2304 N N . CYS A 1 286 ? -5.607 -7.117 -11.441 1.00 94.94 286 CYS A N 1
ATOM 2305 C CA . CYS A 1 286 ? -5.975 -7.314 -10.049 1.00 94.94 286 CYS A CA 1
ATOM 2306 C C . CYS A 1 286 ? -7.166 -8.262 -9.909 1.00 94.94 286 CYS A C 1
ATOM 2308 O O . CYS A 1 286 ? -8.030 -8.368 -10.783 1.00 94.94 286 CYS A O 1
ATOM 2310 N N . ARG A 1 287 ? -7.212 -8.951 -8.772 1.00 94.31 287 ARG A N 1
ATOM 2311 C CA . ARG A 1 287 ? -8.271 -9.884 -8.372 1.00 94.31 287 ARG A CA 1
ATOM 2312 C C . ARG A 1 287 ? -9.008 -9.417 -7.124 1.00 94.31 287 ARG A C 1
ATOM 2314 O O . ARG A 1 287 ? -10.146 -9.829 -6.918 1.00 94.31 287 ARG A O 1
ATOM 2321 N N . SER A 1 288 ? -8.375 -8.578 -6.303 1.00 93.56 288 SER A N 1
ATOM 2322 C CA . SER A 1 288 ? -8.888 -8.200 -4.983 1.00 93.56 288 SER A CA 1
ATOM 2323 C C . SER A 1 288 ? -9.136 -6.698 -4.786 1.00 93.56 288 SER A C 1
ATOM 2325 O O . SER A 1 288 ? -9.387 -6.276 -3.656 1.00 93.56 288 SER A O 1
ATOM 2327 N N . GLY A 1 289 ? -9.115 -5.897 -5.859 1.00 95.69 289 GLY A N 1
ATOM 2328 C CA . GLY A 1 289 ? -9.258 -4.440 -5.783 1.00 95.69 289 GLY A CA 1
ATOM 2329 C C . GLY A 1 289 ? -10.536 -3.992 -5.078 1.00 95.69 289 GLY A C 1
ATOM 2330 O O . GLY A 1 289 ? -11.592 -4.594 -5.263 1.00 95.69 289 GLY A O 1
ATOM 2331 N N . LYS A 1 290 ? -10.446 -2.932 -4.273 1.00 96.62 290 LYS A N 1
ATOM 2332 C CA . LYS A 1 290 ? -11.584 -2.289 -3.607 1.00 96.62 290 LYS A CA 1
ATOM 2333 C C . LYS A 1 290 ? -11.874 -0.959 -4.285 1.00 96.62 290 LYS A C 1
ATOM 2335 O O . LYS A 1 290 ? -10.994 -0.107 -4.336 1.00 96.62 290 LYS A O 1
ATOM 2340 N N . LEU A 1 291 ? -13.083 -0.788 -4.813 1.00 95.38 291 LEU A N 1
ATOM 2341 C CA . LEU A 1 291 ? -13.533 0.510 -5.318 1.00 95.38 291 LEU A CA 1
ATOM 2342 C C . LEU A 1 291 ? -13.823 1.414 -4.127 1.00 95.38 291 LEU A C 1
ATOM 2344 O O . LEU A 1 291 ? -14.690 1.083 -3.324 1.00 95.38 291 LEU A O 1
ATOM 2348 N N . ILE A 1 292 ? -13.095 2.521 -4.012 1.00 95.69 292 ILE A N 1
ATOM 2349 C CA . ILE A 1 292 ? -13.215 3.426 -2.862 1.00 95.69 292 ILE A CA 1
ATOM 2350 C C . ILE A 1 292 ? -13.763 4.805 -3.229 1.00 95.69 292 ILE A C 1
ATOM 2352 O O . ILE A 1 292 ? -13.961 5.613 -2.330 1.00 95.69 292 ILE A O 1
ATOM 2356 N N . SER A 1 293 ? -14.052 5.077 -4.508 1.00 92.31 293 SER A N 1
ATOM 2357 C CA . SER A 1 293 ? -14.490 6.398 -4.987 1.00 92.31 293 SER A CA 1
ATOM 2358 C C . SER A 1 293 ? -15.653 7.001 -4.196 1.00 92.31 293 SER A C 1
ATOM 2360 O O . SER A 1 293 ? -15.625 8.190 -3.907 1.00 92.31 293 SER A O 1
ATOM 2362 N N . ASN A 1 294 ? -16.640 6.196 -3.784 1.00 92.88 294 ASN A N 1
ATOM 2363 C CA . ASN A 1 294 ? -17.799 6.673 -3.010 1.00 92.88 294 ASN A CA 1
ATOM 2364 C C . ASN A 1 294 ? -17.439 7.205 -1.612 1.00 92.88 294 ASN A C 1
ATOM 2366 O O . ASN A 1 294 ? -18.249 7.882 -0.985 1.00 92.88 294 ASN A O 1
ATOM 2370 N N . HIS A 1 295 ? -16.247 6.872 -1.119 1.00 95.50 295 HIS A N 1
ATOM 2371 C CA . HIS A 1 295 ? -15.764 7.204 0.219 1.00 95.50 295 HIS A CA 1
ATOM 2372 C C . HIS A 1 295 ? -14.430 7.962 0.193 1.00 95.50 295 HIS A C 1
ATOM 2374 O O . HIS A 1 295 ? -13.903 8.307 1.249 1.00 95.50 295 HIS A O 1
ATOM 2380 N N . ALA A 1 296 ? -13.863 8.192 -0.992 1.00 93.25 296 ALA A N 1
ATOM 2381 C CA . ALA A 1 296 ? -12.637 8.950 -1.166 1.00 93.25 296 ALA A CA 1
ATOM 2382 C C . ALA A 1 296 ? -12.896 10.449 -0.961 1.00 93.25 296 ALA A C 1
ATOM 2384 O O . ALA A 1 296 ? -13.994 10.947 -1.204 1.00 93.25 296 ALA A O 1
ATOM 2385 N N . HIS A 1 297 ? -11.862 11.182 -0.553 1.00 92.06 297 HIS A N 1
ATOM 2386 C CA . HIS A 1 297 ? -11.919 12.638 -0.426 1.00 92.06 297 HIS A CA 1
ATOM 2387 C C . HIS A 1 297 ? -12.141 13.321 -1.788 1.00 92.06 297 HIS A C 1
ATOM 2389 O O . HIS A 1 297 ? -12.820 14.342 -1.856 1.00 92.06 297 HIS A O 1
ATOM 2395 N N . ASP A 1 298 ? -11.613 12.735 -2.868 1.00 87.06 298 ASP A N 1
ATOM 2396 C CA . ASP A 1 298 ? -11.909 13.119 -4.250 1.00 87.06 298 ASP A CA 1
ATOM 2397 C C . ASP A 1 298 ? -12.460 11.915 -5.045 1.00 87.06 298 ASP A C 1
ATOM 2399 O O . ASP A 1 298 ? -11.695 11.097 -5.566 1.00 87.06 298 ASP A O 1
ATOM 2403 N N . PRO A 1 299 ? -13.795 11.797 -5.173 1.00 84.31 299 PRO A N 1
ATOM 2404 C CA . PRO A 1 299 ? -14.436 10.709 -5.910 1.00 84.31 299 PRO A CA 1
ATOM 2405 C C . PRO A 1 299 ? -14.109 10.662 -7.410 1.00 84.31 299 PRO A C 1
ATOM 2407 O O . PRO A 1 299 ? -14.309 9.622 -8.041 1.00 84.31 299 PRO A O 1
ATOM 2410 N N . SER A 1 300 ? -13.624 11.762 -8.003 1.00 83.69 300 SER A N 1
ATOM 2411 C CA . SER A 1 300 ? -13.426 11.882 -9.456 1.00 83.69 300 SER A CA 1
ATOM 2412 C C . SER A 1 300 ? -12.257 11.052 -10.001 1.00 83.69 300 SER A C 1
ATOM 2414 O O . SER A 1 300 ? -12.119 10.887 -11.213 1.00 83.69 300 SER A O 1
ATOM 2416 N N . LYS A 1 301 ? -11.433 10.485 -9.113 1.00 83.38 301 LYS A N 1
ATOM 2417 C CA . LYS A 1 301 ? -10.204 9.760 -9.462 1.00 83.38 301 LYS A CA 1
ATOM 2418 C C . LYS A 1 301 ? -10.393 8.276 -9.796 1.00 83.38 301 LYS A C 1
ATOM 2420 O O . LYS A 1 301 ? -9.405 7.610 -10.102 1.00 83.38 301 LYS A O 1
ATOM 2425 N N . ASP A 1 302 ? -11.625 7.753 -9.756 1.00 87.88 302 ASP A N 1
ATOM 2426 C CA . ASP A 1 302 ? -11.947 6.342 -10.057 1.00 87.88 302 ASP A CA 1
ATOM 2427 C C . ASP A 1 302 ? -11.067 5.335 -9.281 1.00 87.88 302 ASP A C 1
ATOM 2429 O O . ASP A 1 302 ? -10.618 4.310 -9.820 1.00 87.88 302 ASP A O 1
ATOM 2433 N N . GLN A 1 303 ? -10.796 5.657 -8.009 1.00 93.06 303 GLN A N 1
ATOM 2434 C CA . GLN A 1 303 ? -9.785 4.990 -7.197 1.00 93.06 303 GLN A CA 1
ATOM 2435 C C . GLN A 1 303 ? -10.140 3.538 -6.881 1.00 93.06 303 GLN A C 1
ATOM 2437 O O . GLN A 1 303 ? -11.226 3.198 -6.394 1.00 93.06 303 GLN A O 1
ATOM 2442 N N . VAL A 1 304 ? -9.147 2.683 -7.104 1.00 95.56 304 VAL A N 1
ATOM 2443 C CA . VAL A 1 304 ? -9.132 1.281 -6.714 1.00 95.56 304 VAL A CA 1
ATOM 2444 C C . VAL A 1 304 ? -7.951 1.053 -5.791 1.00 95.56 304 VAL A C 1
ATOM 2446 O O . VAL A 1 304 ? -6.806 1.281 -6.170 1.00 95.56 304 VAL A O 1
ATOM 2449 N N . LEU A 1 305 ? -8.223 0.528 -4.604 1.00 96.88 305 LEU A N 1
ATOM 2450 C CA . LEU A 1 305 ? -7.192 0.216 -3.630 1.00 96.88 305 LEU A CA 1
ATOM 2451 C C . LEU A 1 305 ? -6.890 -1.281 -3.624 1.00 96.88 305 LEU A C 1
ATOM 2453 O O . LEU A 1 305 ? -7.800 -2.105 -3.493 1.00 96.88 305 LEU A O 1
ATOM 2457 N N . LEU A 1 306 ? -5.610 -1.640 -3.724 1.00 95.56 306 LEU A N 1
ATOM 2458 C CA . LEU A 1 306 ? -5.139 -2.991 -3.415 1.00 95.56 306 LEU A CA 1
ATOM 2459 C C . LEU A 1 306 ? -4.565 -3.003 -2.001 1.00 95.56 306 LEU A C 1
ATOM 2461 O O . LEU A 1 306 ? -3.770 -2.138 -1.634 1.00 95.56 306 LEU A O 1
ATOM 2465 N N . LEU A 1 307 ? -4.995 -3.983 -1.206 1.00 93.94 307 LEU A N 1
ATOM 2466 C CA . LEU A 1 307 ? -4.592 -4.110 0.194 1.00 93.94 307 LEU A CA 1
ATOM 2467 C C . LEU A 1 307 ? -3.105 -4.503 0.320 1.00 93.94 307 LEU A C 1
ATOM 2469 O O . LEU A 1 307 ? -2.533 -5.037 -0.626 1.00 93.94 307 LEU A O 1
ATOM 2473 N N . PRO A 1 308 ? -2.494 -4.341 1.502 1.00 91.06 308 PRO A N 1
ATOM 2474 C CA . PRO A 1 308 ? -1.190 -4.909 1.815 1.00 91.06 308 PRO A CA 1
ATOM 2475 C C . PRO A 1 308 ? -1.141 -6.442 1.722 1.00 91.06 308 PRO A C 1
ATOM 2477 O O . PRO A 1 308 ? -2.159 -7.143 1.716 1.00 91.06 308 PRO A O 1
ATOM 2480 N N . GLY A 1 309 ? 0.073 -6.985 1.695 1.00 86.25 309 GLY A N 1
ATOM 2481 C CA . GLY A 1 309 ? 0.349 -8.422 1.699 1.00 86.25 309 GLY A CA 1
ATOM 2482 C C . GLY A 1 309 ? 0.009 -9.137 0.388 1.00 86.25 309 GLY A C 1
ATOM 2483 O O . GLY A 1 309 ? -0.059 -10.367 0.365 1.00 86.25 309 GLY A O 1
ATOM 2484 N N . ARG A 1 310 ? -0.227 -8.400 -0.705 1.00 87.56 310 ARG A N 1
ATOM 2485 C CA . ARG A 1 310 ? -0.535 -8.982 -2.022 1.00 87.56 310 ARG A CA 1
ATOM 2486 C C . ARG A 1 310 ? 0.748 -9.395 -2.723 1.00 87.56 310 ARG A C 1
ATOM 2488 O O . ARG A 1 310 ? 1.780 -8.738 -2.588 1.00 87.56 310 ARG A O 1
ATOM 2495 N N . LYS A 1 311 ? 0.677 -10.491 -3.474 1.00 89.75 311 LYS A N 1
ATOM 2496 C CA . LYS A 1 311 ? 1.788 -10.986 -4.288 1.00 89.75 311 LYS A CA 1
ATOM 2497 C C . LYS A 1 311 ? 1.553 -10.628 -5.740 1.00 89.75 311 LYS A C 1
ATOM 2499 O O . LYS A 1 311 ? 0.461 -10.846 -6.254 1.00 89.75 311 LYS A O 1
ATOM 2504 N N . PHE A 1 312 ? 2.597 -10.144 -6.393 1.00 92.81 312 PHE A N 1
ATOM 2505 C CA . PHE A 1 312 ? 2.561 -9.773 -7.797 1.00 92.81 312 PHE A CA 1
ATOM 2506 C C . PHE A 1 312 ? 3.674 -10.478 -8.554 1.00 92.81 312 PHE A C 1
ATOM 2508 O O . PHE A 1 312 ? 4.791 -10.619 -8.049 1.00 92.81 312 PHE A O 1
ATOM 2515 N N . GLN A 1 313 ? 3.362 -10.889 -9.777 1.00 94.06 313 GLN A N 1
ATOM 2516 C CA . GLN A 1 313 ? 4.339 -11.324 -10.761 1.00 94.06 313 GLN A CA 1
ATOM 2517 C C . GLN A 1 313 ? 4.489 -10.243 -11.829 1.00 94.06 313 GLN A C 1
ATOM 2519 O O . GLN A 1 313 ? 3.497 -9.758 -12.371 1.00 94.06 313 GLN A O 1
ATOM 2524 N N . VAL A 1 314 ? 5.731 -9.897 -12.160 1.00 95.56 314 VAL A N 1
ATOM 2525 C CA . VAL A 1 314 ? 6.047 -9.083 -13.333 1.00 95.56 314 VAL A CA 1
ATOM 2526 C C . VAL A 1 314 ? 5.901 -9.954 -14.571 1.00 95.56 314 VAL A C 1
ATOM 2528 O O . VAL A 1 314 ? 6.684 -10.882 -14.783 1.00 95.56 314 VAL A O 1
ATOM 2531 N N . ILE A 1 315 ? 4.895 -9.660 -15.384 1.00 97.62 315 ILE A N 1
ATOM 2532 C CA . ILE A 1 315 ? 4.631 -10.365 -16.639 1.00 97.62 315 ILE A CA 1
ATOM 2533 C C . ILE A 1 315 ? 5.556 -9.846 -17.737 1.00 97.62 315 ILE A C 1
ATOM 2535 O O . ILE A 1 315 ? 6.202 -10.632 -18.430 1.00 97.62 315 ILE A O 1
ATOM 2539 N N . SER A 1 316 ? 5.653 -8.524 -17.871 1.00 95.44 316 SER A N 1
ATOM 2540 C CA . SER A 1 316 ? 6.502 -7.880 -18.866 1.00 95.44 316 SER A CA 1
ATOM 2541 C C . SER A 1 316 ? 6.892 -6.461 -18.451 1.00 95.44 316 SER A C 1
ATOM 2543 O O . SER A 1 316 ? 6.223 -5.820 -17.638 1.00 95.44 316 SER A O 1
ATOM 2545 N N . CYS A 1 317 ? 7.984 -5.976 -19.030 1.00 95.44 317 CYS A N 1
ATOM 2546 C CA . CYS A 1 317 ? 8.480 -4.615 -18.910 1.00 95.44 317 CYS A CA 1
ATOM 2547 C C . CYS A 1 317 ? 8.871 -4.129 -20.311 1.00 95.44 317 CYS A C 1
ATOM 2549 O O . CYS A 1 317 ? 9.630 -4.800 -21.018 1.00 95.44 317 CYS A O 1
ATOM 2551 N N . LEU A 1 318 ? 8.321 -2.990 -20.725 1.00 96.06 318 LEU A N 1
ATOM 2552 C CA . LEU A 1 318 ? 8.498 -2.396 -22.045 1.00 96.06 318 LEU A CA 1
ATOM 2553 C C . LEU A 1 318 ? 8.980 -0.953 -21.899 1.00 96.06 318 LEU A C 1
ATOM 2555 O O . LEU A 1 318 ? 8.308 -0.134 -21.279 1.00 96.06 318 LEU A O 1
ATOM 2559 N N . ASN A 1 319 ? 10.095 -0.613 -22.541 1.00 95.69 319 ASN A N 1
ATOM 2560 C CA . ASN A 1 319 ? 10.431 0.780 -22.820 1.00 95.69 319 ASN A CA 1
ATOM 2561 C C . ASN A 1 319 ? 9.617 1.228 -24.044 1.00 95.69 319 ASN A C 1
ATOM 2563 O O . ASN A 1 319 ? 9.868 0.770 -25.158 1.00 95.69 319 ASN A O 1
ATOM 2567 N N . ALA A 1 320 ? 8.619 2.083 -23.827 1.00 95.50 320 ALA A N 1
ATOM 2568 C CA . ALA A 1 320 ? 7.703 2.562 -24.860 1.00 95.50 320 ALA A CA 1
ATOM 2569 C C . ALA A 1 320 ? 8.240 3.795 -25.619 1.00 95.50 320 ALA A C 1
ATOM 2571 O O . ALA A 1 320 ? 7.532 4.362 -26.453 1.00 95.50 320 ALA A O 1
ATOM 2572 N N . GLY A 1 321 ? 9.483 4.209 -25.348 1.00 93.75 321 GLY A N 1
ATOM 2573 C CA . GLY A 1 321 ? 10.067 5.445 -25.862 1.00 93.75 321 GLY A CA 1
ATOM 2574 C C . GLY A 1 321 ? 9.566 6.685 -25.118 1.00 93.75 321 GLY A C 1
ATOM 2575 O O . GLY A 1 321 ? 8.702 6.604 -24.248 1.00 93.75 321 GLY A O 1
ATOM 2576 N N . ASN A 1 322 ? 10.125 7.854 -25.446 1.00 93.44 322 ASN A N 1
ATOM 2577 C CA . ASN A 1 322 ? 9.770 9.138 -24.820 1.00 93.44 322 ASN A CA 1
ATOM 2578 C C . ASN A 1 322 ? 9.808 9.101 -23.282 1.00 93.44 322 ASN A C 1
ATOM 2580 O O . ASN A 1 322 ? 8.914 9.647 -22.636 1.00 93.44 322 ASN A O 1
ATOM 2584 N N . GLU A 1 323 ? 10.806 8.408 -22.721 1.00 94.69 323 GLU A N 1
ATOM 2585 C CA . GLU A 1 323 ? 11.016 8.256 -21.272 1.00 94.69 323 GLU A CA 1
ATOM 2586 C C . GLU A 1 323 ? 9.864 7.540 -20.533 1.00 94.69 323 GLU A C 1
ATOM 2588 O O . GLU A 1 323 ? 9.756 7.617 -19.311 1.00 94.69 323 GLU A O 1
ATOM 2593 N N . LEU A 1 324 ? 9.005 6.821 -21.268 1.00 95.31 324 LEU A N 1
ATOM 2594 C CA . LEU A 1 324 ? 7.922 6.012 -20.720 1.00 95.31 324 LEU A CA 1
ATOM 2595 C C . LEU A 1 324 ? 8.323 4.536 -20.629 1.00 95.31 324 LEU A C 1
ATOM 2597 O O . LEU A 1 324 ? 8.588 3.879 -21.638 1.00 95.31 324 LEU A O 1
ATOM 2601 N N . THR A 1 325 ? 8.240 3.991 -19.422 1.00 96.19 325 THR A N 1
ATOM 2602 C CA . THR A 1 325 ? 8.291 2.552 -19.154 1.00 96.19 325 THR A CA 1
ATOM 2603 C C . THR A 1 325 ? 6.883 2.038 -18.847 1.00 96.19 325 THR A C 1
ATOM 2605 O O . THR A 1 325 ? 6.148 2.649 -18.076 1.00 96.19 325 THR A O 1
ATOM 2608 N N . ILE A 1 326 ? 6.495 0.898 -19.417 1.00 97.06 326 ILE A N 1
ATOM 2609 C CA . ILE A 1 326 ? 5.248 0.195 -19.096 1.00 97.06 326 ILE A CA 1
ATOM 2610 C C . ILE A 1 326 ? 5.598 -1.135 -18.433 1.00 97.06 326 ILE A C 1
ATOM 2612 O O . ILE A 1 326 ? 6.320 -1.946 -19.010 1.00 97.06 326 ILE A O 1
ATOM 2616 N N . VAL A 1 327 ? 5.067 -1.369 -17.237 1.00 97.62 327 VAL A N 1
ATOM 2617 C CA . VAL A 1 327 ? 5.225 -2.618 -16.485 1.00 97.62 327 VAL A CA 1
ATOM 2618 C C . VAL A 1 327 ? 3.868 -3.313 -16.384 1.00 97.62 327 VAL A C 1
ATOM 2620 O O . VAL A 1 327 ? 2.882 -2.722 -15.940 1.00 97.62 327 VAL A O 1
ATOM 2623 N N . GLN A 1 328 ? 3.814 -4.580 -16.787 1.00 98.38 328 GLN A N 1
ATOM 2624 C CA . GLN A 1 328 ? 2.651 -5.448 -16.612 1.00 98.38 328 GLN A CA 1
ATOM 2625 C C . GLN A 1 328 ? 2.830 -6.299 -15.362 1.00 98.38 328 GLN A C 1
ATOM 2627 O O . GLN A 1 328 ? 3.800 -7.051 -15.237 1.00 98.38 328 GLN A O 1
ATOM 2632 N N . LEU A 1 329 ? 1.869 -6.198 -14.452 1.00 98.00 329 LEU A N 1
ATOM 2633 C CA . LEU A 1 329 ? 1.803 -6.967 -13.222 1.00 98.00 329 LEU A CA 1
ATOM 2634 C C . LEU A 1 329 ? 0.550 -7.835 -13.222 1.00 98.00 329 LEU A C 1
ATOM 2636 O O . LEU A 1 329 ? -0.516 -7.416 -13.668 1.00 98.00 329 LEU A O 1
ATOM 2640 N N . GLN A 1 330 ? 0.670 -9.021 -12.645 1.00 97.75 330 GLN A N 1
ATOM 2641 C CA . GLN A 1 330 ? -0.468 -9.875 -12.342 1.00 97.75 330 GLN A CA 1
ATOM 2642 C C . GLN A 1 330 ? -0.521 -10.136 -10.841 1.00 97.75 330 GLN A C 1
ATOM 2644 O O . GLN A 1 330 ? 0.466 -10.584 -10.250 1.00 97.75 330 GLN A O 1
ATOM 2649 N N . GLU A 1 331 ? -1.669 -9.855 -10.223 1.00 96.06 331 GLU A N 1
ATOM 2650 C CA . GLU A 1 331 ? -1.926 -10.245 -8.841 1.00 96.06 331 GLU A CA 1
ATOM 2651 C C . GLU A 1 331 ? -2.072 -11.769 -8.760 1.00 96.06 331 GLU A C 1
ATOM 2653 O O . GLU A 1 331 ? -2.903 -12.385 -9.435 1.00 96.06 331 GLU A O 1
ATOM 2658 N N . MET A 1 332 ? -1.246 -12.378 -7.917 1.00 90.44 332 MET A N 1
ATOM 2659 C CA . MET A 1 332 ? -1.254 -13.811 -7.664 1.00 90.44 332 MET A CA 1
ATOM 2660 C C . MET A 1 332 ? -2.252 -14.164 -6.561 1.00 90.44 332 MET A C 1
ATOM 2662 O O . MET A 1 332 ? -2.546 -13.360 -5.675 1.00 90.44 332 MET A O 1
ATOM 2666 N N . GLU A 1 333 ? -2.716 -15.412 -6.559 1.00 83.44 333 GLU A N 1
ATOM 2667 C CA . GLU A 1 333 ? -3.494 -15.928 -5.435 1.00 83.44 333 GLU A CA 1
ATOM 2668 C C . GLU A 1 333 ? -2.684 -15.885 -4.138 1.00 83.44 333 GLU A C 1
ATOM 2670 O O . GLU A 1 333 ? -1.507 -16.253 -4.071 1.00 83.44 333 GLU A O 1
ATOM 2675 N N . THR A 1 334 ? -3.350 -15.427 -3.086 1.00 68.56 334 THR A N 1
ATOM 2676 C CA . THR A 1 334 ? -2.789 -15.302 -1.749 1.00 68.56 334 THR A CA 1
ATOM 2677 C C . THR A 1 334 ? -3.700 -16.023 -0.767 1.00 68.56 334 THR A C 1
ATOM 2679 O O . THR A 1 334 ? -4.920 -15.899 -0.816 1.00 68.56 334 THR A O 1
ATOM 2682 N N . SER A 1 335 ? -3.090 -16.782 0.144 1.00 57.81 335 SER A N 1
ATOM 2683 C CA . SER A 1 335 ? -3.774 -17.415 1.276 1.00 57.81 335 SER A CA 1
ATOM 2684 C C . SER A 1 335 ? -4.084 -16.432 2.409 1.00 57.81 335 SER A C 1
ATOM 2686 O O . SER A 1 335 ? -4.672 -16.822 3.413 1.00 57.81 335 SER A O 1
ATOM 2688 N N . TYR A 1 336 ? -3.628 -15.184 2.289 1.00 61.09 336 TYR A N 1
ATOM 2689 C CA . TYR A 1 336 ? -3.738 -14.151 3.305 1.00 61.09 336 TYR A CA 1
ATOM 2690 C C . TYR A 1 336 ? -4.858 -13.168 2.946 1.00 61.09 336 TYR A C 1
ATOM 2692 O O . TYR A 1 336 ? -4.773 -12.429 1.959 1.00 61.09 336 TYR A O 1
ATOM 2700 N N . ASN A 1 337 ? -5.895 -13.145 3.779 1.00 65.06 337 ASN A N 1
ATOM 2701 C CA . ASN A 1 337 ? -7.005 -12.205 3.700 1.00 65.06 337 ASN A CA 1
ATOM 2702 C C . ASN A 1 337 ? -7.133 -11.475 5.033 1.00 65.06 337 ASN A C 1
ATOM 2704 O O . ASN A 1 337 ? -7.041 -12.095 6.090 1.00 65.06 337 ASN A O 1
ATOM 2708 N N . PHE A 1 338 ? -7.333 -10.162 4.956 1.00 66.69 338 PHE A N 1
ATOM 2709 C CA . PHE A 1 338 ? -7.780 -9.383 6.100 1.00 66.69 338 PHE A CA 1
ATOM 2710 C C . PHE A 1 338 ? -9.287 -9.616 6.213 1.00 66.69 338 PHE A C 1
ATOM 2712 O O . PHE A 1 338 ? -10.018 -9.245 5.292 1.00 66.69 338 PHE A O 1
ATOM 2719 N N . ASN A 1 339 ? -9.718 -10.298 7.273 1.00 52.44 339 ASN A N 1
ATOM 2720 C CA . ASN A 1 339 ? -11.133 -10.559 7.550 1.00 52.44 339 ASN A CA 1
ATOM 2721 C C . ASN A 1 339 ? -11.703 -9.532 8.529 1.00 52.44 339 ASN A C 1
ATOM 2723 O O . ASN A 1 339 ? -11.005 -9.191 9.519 1.00 52.44 339 ASN A O 1
#

Sequence (339 aa):
FIQSKPKVPFLIIVSGRLSRKIIPNIHELQQISGIYIFCLNKSRHEEWSQQYPKIRGIIVELDELISKIRSDLRMFAKNKGSTAKIAPSSITSITNSNATFTTDIDDDSSRTLEDAMATVSINDMTCPFDEYDKVSIVSLEQAVAPLSKIVDKIEQMVWIVKQNCENPQDGLTNDESSAIALYTMEWYSKEMTFNYILNQTLRTENKQQIKPWLFYLRLFLQALSKLSSITRVVYQGTNKNLSDKYPNGRIYSSWEFLDCTSCIKTLEDEENFGRTGERTLFTIECRSGKLISNHAHDPSKDQVLLLPGRKFQVISCLNAGNELTIVQLQEMETSYNFN

Foldseek 3Di:
DLVVCLPAADEEEAEPVCCVVPCVVPLPRPSYQAYEYEYLDQPVCVVVCVVRPRHPYHDDDLVVVQVSVVVVVVVVVVVVPDPDDDDLPRDDDPDPPDDDDDDDDDDDDPPPVVVSVVSPPPPDPPQLLVCLVVDDADALCVLCVLCPVQAPPVVVLLVVLLVVQDPAPLPADSRQLSLQQQLQDDDPDPCRRPLNSQLVQQVVSDSVSCVSNSNSCSSNLVSQVSFDFDFAKWKFKAQAAPLVVQDAFDKDFRRGKDKTAPDPVLQCDPRGHHDAHAMEMEIERDGGWGQSLSSYNHSVRNITIDHGGWMKGFHDWDDPDRNYIYTYIYTDDDPDDDD